Protein 8DQ6 (pdb70)

InterPro domains:
  IPR001398 Macrophage migration inhibitory factor [PF01187] (2-115)
  IPR001398 Macrophage migration inhibitory factor [PTHR11954] (1-115)
  IPR014347 Tautomerase/MIF superfamily [G3DSA:3.30.429.10] (2-115)
  IPR014347 Tautomerase/MIF superfamily [SSF55331] (1-115)

Structure (mmCIF, N/CA/C/O backbone):
data_8DQ6
#
_entry.id   8DQ6
#
_cell.length_a   66.737
_cell.length_b   66.737
_cell.length_c   132.320
_cell.angle_alpha   90.00
_cell.angle_beta   90.00
_cell.angle_gamma   120.00
#
_symmetry.space_group_name_H-M   'P 65'
#
loop_
_entity.id
_entity.type
_entity.pdbx_description
1 polymer 'MIF/D-DT-like protein-1'
2 non-polymer 'CALCIUM ION'
3 water water
#
loop_
_atom_site.group_PDB
_atom_site.id
_atom_site.type_symbol
_atom_site.label_atom_id
_atom_site.label_alt_id
_atom_site.label_comp_id
_atom_site.label_asym_id
_atom_site.label_entity_id
_atom_site.label_seq_id
_atom_site.pdbx_PDB_ins_code
_atom_site.Cartn_x
_atom_site.Cartn_y
_atom_site.Cartn_z
_atom_site.occupancy
_atom_site.B_iso_or_equiv
_atom_site.auth_seq_id
_atom_site.auth_comp_id
_atom_site.auth_asym_id
_atom_site.auth_atom_id
_atom_site.pdbx_PDB_model_num
ATOM 1 N N . PRO A 1 1 ? -15.451 11.927 12.655 1.00 26.03 1 PRO A N 1
ATOM 2 C CA . PRO A 1 1 ? -16.770 11.886 12.010 1.00 26.47 1 PRO A CA 1
ATOM 3 C C . PRO A 1 1 ? -17.816 12.619 12.819 1.00 25.89 1 PRO A C 1
ATOM 4 O O . PRO A 1 1 ? -17.673 12.780 14.036 1.00 24.32 1 PRO A O 1
ATOM 8 N N . THR A 1 2 ? -18.877 13.050 12.148 1.00 22.87 2 THR A N 1
ATOM 9 C CA . THR A 1 2 ? -19.995 13.709 12.809 1.00 20.92 2 THR A CA 1
ATOM 10 C C . THR A 1 2 ? -21.280 12.967 12.482 1.00 23.11 2 THR A C 1
ATOM 11 O O . THR A 1 2 ? -21.460 12.479 11.364 1.00 22.34 2 THR A O 1
ATOM 15 N N . LEU A 1 3 ? -22.170 12.876 13.459 1.00 19.48 3 LEU A N 1
ATOM 16 C CA . LEU A 1 3 ? -23.528 12.397 13.217 1.00 21.65 3 LEU A CA 1
ATOM 17 C C . LEU A 1 3 ? -24.474 13.465 13.742 1.00 22.15 3 LEU A C 1
ATOM 18 O O . LEU A 1 3 ? -24.513 13.729 14.945 1.00 21.99 3 LEU A O 1
ATOM 23 N N . ASN A 1 4 ? -25.224 14.081 12.840 1.00 19.68 4 ASN A N 1
ATOM 24 C CA . ASN A 1 4 ? -26.107 15.196 13.164 1.00 19.63 4 ASN A CA 1
ATOM 25 C C . ASN A 1 4 ? -27.535 14.679 13.035 1.00 20.63 4 ASN A C 1
ATOM 26 O O . ASN A 1 4 ? -28.015 14.440 11.922 1.00 21.27 4 ASN A O 1
ATOM 31 N N . LEU A 1 5 ? -28.190 14.450 14.175 1.00 17.60 5 LEU A N 1
ATOM 32 C CA . LEU A 1 5 ? -29.524 13.851 14.226 1.00 18.44 5 LEU A CA 1
ATOM 33 C C . LEU A 1 5 ? -30.583 14.913 14.477 1.00 19.55 5 LEU A C 1
ATOM 34 O O . LEU A 1 5 ? -30.350 15.866 15.226 1.00 20.43 5 LEU A O 1
ATOM 39 N N . PHE A 1 6 ? -31.754 14.721 13.872 1.00 19.22 6 PHE A N 1
ATOM 40 C CA . PHE A 1 6 ? -32.927 15.573 14.058 1.00 20.02 6 PHE A CA 1
ATOM 41 C C . PHE A 1 6 ? -34.120 14.666 14.307 1.00 22.62 6 PHE A C 1
ATOM 42 O O . PHE A 1 6 ? -34.293 13.678 13.590 1.00 21.47 6 PHE A O 1
ATOM 50 N N . THR A 1 7 ? -34.935 14.978 15.322 1.00 20.13 7 THR A N 1
ATOM 51 C CA . THR A 1 7 ? -36.152 14.212 15.570 1.00 21.40 7 THR A CA 1
ATOM 52 C C . THR A 1 7 ? -37.253 15.132 16.072 1.00 21.55 7 THR A C 1
ATOM 53 O O . THR A 1 7 ? -36.977 16.159 16.706 1.00 20.86 7 THR A O 1
ATOM 57 N N . ASN A 1 8 ? -38.512 14.760 15.768 1.00 21.02 8 ASN A N 1
ATOM 58 C CA . ASN A 1 8 ? -39.652 15.524 16.259 1.00 22.75 8 ASN A CA 1
ATOM 59 C C . ASN A 1 8 ? -40.065 15.120 17.661 1.00 24.40 8 ASN A C 1
ATOM 60 O O . ASN A 1 8 ? -40.923 15.782 18.248 1.00 29.47 8 ASN A O 1
ATOM 65 N N . ILE A 1 9 ? -39.465 14.076 18.211 1.00 23.62 9 ILE A N 1
ATOM 66 C CA . ILE A 1 9 ? -39.706 13.738 19.615 1.00 26.84 9 ILE A CA 1
ATOM 67 C C . ILE A 1 9 ? -38.991 14.758 20.492 1.00 26.12 9 ILE A C 1
ATOM 68 O O . ILE A 1 9 ? -37.795 15.025 20.269 1.00 29.01 9 ILE A O 1
ATOM 73 N N . PRO A 1 10 ? -39.645 15.329 21.509 1.00 27.89 10 PRO A N 1
ATOM 74 C CA . PRO A 1 10 ? -38.899 16.097 22.519 1.00 33.56 10 PRO A CA 1
ATOM 75 C C . PRO A 1 10 ? -38.221 15.143 23.489 1.00 36.67 10 PRO A C 1
ATOM 76 O O . PRO A 1 10 ? -38.878 14.471 24.288 1.00 39.11 10 PRO A O 1
ATOM 80 N N . VAL A 1 11 ? -36.901 15.061 23.406 1.00 28.20 11 VAL A N 1
ATOM 81 C CA . VAL A 1 11 ? -36.144 14.052 24.139 1.00 29.05 11 VAL A CA 1
ATOM 82 C C . VAL A 1 11 ? -35.700 14.626 25.481 1.00 31.12 11 VAL A C 1
ATOM 83 O O . VAL A 1 11 ? -35.157 15.735 25.544 1.00 31.20 11 VAL A O 1
ATOM 87 N N . ASP A 1 12 ? -35.939 13.878 26.559 1.00 33.41 12 ASP A N 1
ATOM 88 C CA . ASP A 1 12 ? -35.488 14.336 27.867 1.00 33.74 12 ASP A CA 1
ATOM 89 C C . ASP A 1 12 ? -33.976 14.169 27.995 1.00 37.59 12 ASP A C 1
ATOM 90 O O . ASP A 1 12 ? -33.336 13.426 27.244 1.00 32.16 12 ASP A O 1
ATOM 95 N N . ALA A 1 13 ? -33.405 14.868 28.982 1.00 40.20 13 ALA A N 1
ATOM 96 C CA . ALA A 1 13 ? -31.952 15.010 29.059 1.00 41.50 13 ALA A CA 1
ATOM 97 C C . ALA A 1 13 ? -31.251 13.671 29.252 1.00 26.86 13 ALA A C 1
ATOM 98 O O . ALA A 1 13 ? -30.172 13.442 28.687 1.00 32.10 13 ALA A O 1
ATOM 100 N N . VAL A 1 14 ? -31.834 12.780 30.056 1.00 36.74 14 VAL A N 1
ATOM 101 C CA . VAL A 1 14 ? -31.188 11.500 30.337 1.00 37.13 14 VAL A CA 1
ATOM 102 C C . VAL A 1 14 ? -31.164 10.633 29.086 1.00 29.99 14 VAL A C 1
ATOM 103 O O . VAL A 1 14 ? -30.129 10.052 28.730 1.00 31.95 14 VAL A O 1
ATOM 107 N N . THR A 1 15 ? -32.306 10.545 28.398 1.00 27.87 15 THR A N 1
ATOM 108 C CA . THR A 1 15 ? -32.379 9.798 27.145 1.00 30.30 15 THR A CA 1
ATOM 109 C C . THR A 1 15 ? -31.436 10.387 26.108 1.00 27.41 15 THR A C 1
ATOM 110 O O . THR A 1 15 ? -30.784 9.653 25.351 1.00 28.42 15 THR A O 1
ATOM 114 N N A CYS A 1 16 ? -31.322 11.716 26.105 0.47 24.85 16 CYS A N 1
ATOM 115 N N B CYS A 1 16 ? -31.338 11.720 26.086 0.53 24.79 16 CYS A N 1
ATOM 116 C CA A CYS A 1 16 ? -30.425 12.387 25.132 0.47 26.26 16 CYS A CA 1
ATOM 117 C CA B CYS A 1 16 ? -30.419 12.398 25.133 0.53 26.33 16 CYS A CA 1
ATOM 118 C C A CYS A 1 16 ? -28.980 11.947 25.381 0.47 27.01 16 CYS A C 1
ATOM 119 C C B CYS A 1 16 ? -28.990 11.921 25.386 0.53 27.00 16 CYS A C 1
ATOM 120 O O A CYS A 1 16 ? -28.403 11.318 24.475 0.47 26.13 16 CYS A O 1
ATOM 121 O O B CYS A 1 16 ? -28.412 11.290 24.481 0.53 26.20 16 CYS A O 1
ATOM 126 N N . SER A 1 17 ? -28.549 11.988 26.645 1.00 27.08 17 SER A N 1
ATOM 127 C CA . SER A 1 17 ? -27.165 11.574 26.992 1.00 27.80 17 SER A CA 1
ATOM 128 C C . SER A 1 17 ? -26.947 10.112 26.590 1.00 24.91 17 SER A C 1
ATOM 129 O O . SER A 1 17 ? -25.887 9.816 26.011 1.00 26.92 17 SER A O 1
ATOM 132 N N . ASP A 1 18 ? -27.919 9.242 26.877 1.00 26.85 18 ASP A N 1
ATOM 133 C CA . ASP A 1 18 ? -27.799 7.838 26.479 1.00 26.89 18 ASP A CA 1
ATOM 134 C C . ASP A 1 18 ? -27.581 7.697 24.976 1.00 26.73 18 ASP A C 1
ATOM 135 O O . ASP A 1 18 ? -26.719 6.934 24.525 1.00 26.17 18 ASP A O 1
ATOM 140 N N . ILE A 1 19 ? -28.389 8.396 24.179 1.00 24.17 19 ILE A N 1
ATOM 141 C CA . ILE A 1 19 ? -28.257 8.291 22.728 1.00 24.26 19 ILE A CA 1
ATOM 142 C C . ILE A 1 19 ? -26.898 8.803 22.276 1.00 23.56 19 ILE A C 1
ATOM 143 O O . ILE A 1 19 ? -26.229 8.188 21.435 1.00 24.03 19 ILE A O 1
ATOM 148 N N . LEU A 1 20 ? -26.464 9.940 22.828 1.00 23.13 20 LEU A N 1
ATOM 149 C CA . LEU A 1 20 ? -25.177 10.496 22.432 1.00 22.41 20 LEU A CA 1
ATOM 150 C C . LEU A 1 20 ? -24.042 9.531 22.750 1.00 22.67 20 LEU A C 1
ATOM 151 O O . LEU A 1 20 ? -23.114 9.367 21.949 1.00 24.66 20 LEU A O 1
ATOM 156 N N . LYS A 1 21 ? -24.111 8.879 23.916 1.00 24.99 21 LYS A N 1
ATOM 157 C CA . LYS A 1 21 ? -23.090 7.914 24.313 1.00 26.53 21 LYS A CA 1
ATOM 158 C C . LYS A 1 21 ? -23.114 6.676 23.426 1.00 23.74 21 LYS A C 1
ATOM 159 O O . LYS A 1 21 ? -22.069 6.236 22.935 1.00 24.08 21 LYS A O 1
ATOM 162 N N . ASP A 1 22 ? -24.306 6.108 23.209 1.00 25.16 22 ASP A N 1
ATOM 163 C CA . ASP A 1 22 ? -24.422 4.915 22.373 1.00 26.13 22 ASP A CA 1
ATOM 164 C C . ASP A 1 22 ? -23.968 5.189 20.945 1.00 24.21 22 ASP A C 1
ATOM 165 O O . ASP A 1 22 ? -23.273 4.366 20.334 1.00 25.68 22 ASP A O 1
ATOM 170 N N . ALA A 1 23 ? -24.352 6.343 20.395 1.00 23.96 23 ALA A N 1
ATOM 171 C CA . ALA A 1 23 ? -23.958 6.675 19.033 1.00 23.28 23 ALA A CA 1
ATOM 172 C C . ALA A 1 23 ? -22.454 6.917 18.924 1.00 22.92 23 ALA A C 1
ATOM 173 O O . ALA A 1 23 ? -21.821 6.538 17.931 1.00 24.13 23 ALA A O 1
ATOM 175 N N .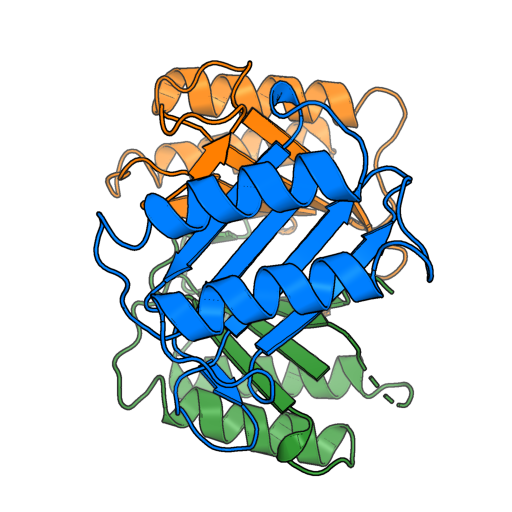 THR A 1 24 ? -21.869 7.565 19.931 1.00 22.98 24 THR A N 1
ATOM 176 C CA . THR A 1 24 ? -20.426 7.768 19.944 1.00 23.56 24 THR A CA 1
ATOM 177 C C . THR A 1 24 ? -19.690 6.442 19.826 1.00 24.04 24 THR A C 1
ATOM 178 O O . THR A 1 24 ? -18.765 6.295 19.017 1.00 26.53 24 THR A O 1
ATOM 182 N N . LYS A 1 25 ? -20.082 5.472 20.652 1.00 24.91 25 LYS A N 1
ATOM 183 C CA . LYS A 1 25 ? -19.441 4.165 20.638 1.00 27.23 25 LYS A CA 1
ATOM 184 C C . LYS A 1 25 ? -19.627 3.479 19.296 1.00 25.36 25 LYS A C 1
ATOM 185 O O . LYS A 1 25 ? -18.673 2.925 18.740 1.00 27.24 25 LYS A O 1
ATOM 188 N N . ALA A 1 26 ? -20.842 3.539 18.745 1.00 26.31 26 ALA A N 1
ATOM 189 C CA . ALA A 1 26 ? -21.136 2.832 17.501 1.00 29.55 26 ALA A CA 1
ATOM 190 C C . ALA A 1 26 ? -20.357 3.417 16.332 1.00 28.63 26 ALA A C 1
ATOM 191 O O . ALA A 1 26 ? -19.780 2.677 15.521 1.00 27.39 26 ALA A O 1
ATOM 193 N N . VAL A 1 27 ? -20.325 4.745 16.231 1.00 23.09 27 VAL A N 1
ATOM 194 C CA . VAL A 1 27 ? -19.606 5.393 15.142 1.00 24.08 27 VAL A CA 1
ATOM 195 C C . VAL A 1 27 ? -18.112 5.102 15.237 1.00 25.35 27 VAL A C 1
ATOM 196 O O . VAL A 1 27 ? -17.468 4.756 14.241 1.00 29.75 27 VAL A O 1
ATOM 200 N N . ALA A 1 28 ? -17.539 5.226 16.437 1.00 25.27 28 ALA A N 1
ATOM 201 C CA . ALA A 1 28 ? -16.107 4.993 16.586 1.00 29.25 28 ALA A CA 1
ATOM 202 C C . ALA A 1 28 ? -15.748 3.555 16.240 1.00 25.67 28 ALA A C 1
ATOM 203 O O . ALA A 1 28 ? -14.770 3.300 15.530 1.00 30.01 28 ALA A O 1
ATOM 205 N N . LYS A 1 29 ? -16.531 2.604 16.749 1.00 25.90 29 LYS A N 1
ATOM 206 C CA . LYS A 1 29 ? -16.234 1.185 16.561 1.00 29.91 29 LYS A CA 1
ATOM 207 C C . LYS A 1 29 ? -16.377 0.767 15.099 1.00 29.74 29 LYS A C 1
ATOM 208 O O . LYS A 1 29 ? -15.491 0.108 14.539 1.00 33.18 29 LYS A O 1
ATOM 212 N N . ILE A 1 30 ? -17.475 1.165 14.451 1.00 26.25 30 ILE A N 1
ATOM 213 C CA . ILE A 1 30 ? -17.789 0.630 13.127 1.00 25.57 30 ILE A CA 1
ATOM 214 C C . ILE A 1 30 ? -16.949 1.295 12.039 1.00 30.09 30 ILE A C 1
ATOM 215 O O . ILE A 1 30 ? -16.529 0.637 11.077 1.00 34.17 30 ILE A O 1
ATOM 220 N N . ILE A 1 31 ? -16.691 2.599 12.152 1.00 26.14 31 ILE A N 1
ATOM 221 C CA . ILE A 1 31 ? -15.832 3.237 11.161 1.00 26.70 31 ILE A CA 1
ATOM 222 C C . ILE A 1 31 ? -14.365 2.947 11.471 1.00 30.67 31 ILE A C 1
ATOM 223 O O . ILE A 1 31 ? -13.542 2.834 10.558 1.00 33.95 31 ILE A O 1
ATOM 228 N N . GLY A 1 32 ? -14.021 2.790 12.743 1.00 34.91 32 GLY A N 1
ATOM 229 C CA . GLY A 1 32 ? -12.651 2.506 13.121 1.00 32.22 32 GLY A CA 1
ATOM 230 C C . GLY A 1 32 ? -11.860 3.770 13.383 1.00 35.23 32 GLY A C 1
ATOM 231 O O . GLY A 1 32 ? -10.727 3.906 12.912 1.00 42.89 32 GLY A O 1
ATOM 232 N N . LYS A 1 33 ? -12.448 4.713 14.111 1.00 36.73 33 LYS A N 1
ATOM 233 C CA . LYS A 1 33 ? -11.766 5.947 14.474 1.00 35.82 33 LYS A CA 1
ATOM 234 C C . LYS A 1 33 ? -11.894 6.175 15.972 1.00 32.71 33 LYS A C 1
ATOM 235 O O . LYS A 1 33 ? -12.885 5.765 16.580 1.00 37.13 33 LYS A O 1
ATOM 241 N N . PRO A 1 34 ? -10.907 6.821 16.595 1.00 34.67 34 PRO A N 1
ATOM 242 C CA . PRO A 1 34 ? -10.985 7.052 18.041 1.00 37.95 34 PRO A CA 1
ATOM 243 C C . PRO A 1 34 ? -12.146 7.972 18.391 1.00 33.45 34 PRO A C 1
ATOM 244 O O . PRO A 1 34 ? -12.555 8.822 17.595 1.00 33.12 34 PRO A O 1
ATOM 248 N N . GLU A 1 35 ? -12.667 7.798 19.609 1.00 34.83 35 GLU A N 1
ATOM 249 C CA . GLU A 1 35 ? -13.785 8.619 20.060 1.00 34.22 35 GLU A CA 1
ATOM 250 C C . GLU A 1 35 ? -13.430 10.099 20.088 1.00 30.95 35 GLU A C 1
ATOM 251 O O . GLU A 1 35 ? -14.315 10.947 19.950 1.00 29.21 35 GLU A O 1
ATOM 257 N N . SER A 1 36 ? -12.147 10.436 20.246 1.00 33.61 36 SER A N 1
ATOM 258 C CA . SER A 1 36 ? -11.745 11.836 20.246 1.00 34.28 36 SER A CA 1
ATOM 259 C C . SER A 1 36 ? -12.036 12.537 18.928 1.00 28.60 36 SER A C 1
ATOM 260 O O . SER A 1 36 ? -11.971 13.770 18.874 1.00 34.70 36 SER A O 1
ATOM 263 N N . TYR A 1 37 ? -12.337 11.790 17.863 1.00 26.55 37 TYR A N 1
ATOM 264 C CA . TYR A 1 37 ? -12.656 12.368 16.573 1.00 27.11 37 TYR A CA 1
ATOM 265 C C . TYR A 1 37 ? -14.151 12.354 16.289 1.00 26.95 37 TYR A C 1
ATOM 266 O O . TYR A 1 37 ? -14.565 12.816 15.223 1.00 31.19 37 TYR A O 1
ATOM 275 N N . VAL A 1 38 ? -14.963 11.856 17.212 1.00 23.69 38 VAL A N 1
ATOM 276 C CA . VAL A 1 38 ? -16.377 11.576 16.946 1.00 22.42 38 VAL A CA 1
ATOM 277 C C . VAL A 1 38 ? -17.238 12.616 17.644 1.00 23.62 38 VAL A C 1
ATOM 278 O O . VAL A 1 38 ? -17.171 12.761 18.870 1.00 23.85 38 VAL A O 1
ATOM 282 N N . MET A 1 39 ? -18.089 13.300 16.875 1.00 20.93 39 MET A N 1
ATOM 283 C CA . MET A 1 39 ? -19.060 14.247 17.418 1.00 21.55 39 MET A CA 1
ATOM 284 C C . MET A 1 39 ? -20.475 13.800 17.062 1.00 21.53 39 MET A C 1
ATOM 285 O O . MET A 1 39 ? -20.751 13.495 15.896 1.00 23.60 39 MET A O 1
ATOM 290 N N . ILE A 1 40 ? -21.366 13.769 18.060 1.00 19.29 40 ILE A N 1
ATOM 291 C CA . ILE A 1 40 ? -22.778 13.442 17.863 1.00 20.62 40 ILE A CA 1
ATOM 292 C C . ILE A 1 40 ? -23.599 14.646 18.304 1.00 22.17 40 ILE A C 1
ATOM 293 O O . ILE A 1 40 ? -23.348 15.206 19.373 1.00 22.48 40 ILE A O 1
ATOM 298 N N . LEU A 1 41 ? -24.592 15.030 17.501 1.00 17.98 41 LEU A N 1
ATOM 299 C CA . LEU A 1 41 ? -25.539 16.085 17.849 1.00 19.49 41 LEU A CA 1
ATOM 300 C C . LEU A 1 41 ? -26.957 15.527 17.828 1.00 21.57 41 LEU A C 1
ATOM 301 O O . LEU A 1 41 ? -27.293 14.714 16.962 1.00 21.69 41 LEU A O 1
ATOM 306 N N . LEU A 1 42 ? -27.794 15.952 18.772 1.00 20.36 42 LEU A N 1
ATOM 307 C CA . LEU A 1 42 ? -29.198 15.519 18.808 1.00 19.65 42 LEU A CA 1
ATOM 308 C C . LEU A 1 42 ? -30.101 16.751 18.873 1.00 24.19 42 LEU A C 1
ATOM 309 O O . LEU A 1 42 ? -30.315 17.333 19.940 1.00 24.96 42 LEU A O 1
ATOM 314 N N . ASN A 1 43 ? -30.620 17.149 17.711 1.00 18.71 43 ASN A N 1
ATOM 315 C CA . ASN A 1 43 ? -31.605 18.220 17.574 1.00 20.18 43 ASN A CA 1
ATOM 316 C C . ASN A 1 43 ? -32.986 17.633 17.829 1.00 24.28 43 ASN A C 1
ATOM 317 O O . ASN A 1 43 ? -33.574 17.021 16.940 1.00 23.99 43 ASN A O 1
ATOM 322 N N . SER A 1 44 ? -33.535 17.791 19.029 1.00 23.73 44 SER A N 1
ATOM 323 C CA . SER A 1 44 ? -34.846 17.191 19.278 1.00 25.29 44 SER A CA 1
ATOM 324 C C . SER A 1 44 ? -35.936 18.255 19.341 1.00 21.90 44 SER A C 1
ATOM 325 O O . SER A 1 44 ? -35.678 19.468 19.332 1.00 25.29 44 SER A O 1
ATOM 328 N N . GLY A 1 45 ? -37.178 17.777 19.348 1.00 25.19 45 GLY A N 1
ATOM 329 C CA . GLY A 1 45 ? -38.318 18.670 19.285 1.00 23.47 45 GLY A CA 1
ATOM 330 C C . GLY A 1 45 ? -38.359 19.501 18.025 1.00 24.35 45 GLY A C 1
ATOM 331 O O . GLY A 1 45 ? -38.843 20.639 18.049 1.00 28.22 45 GLY A O 1
ATOM 332 N N . VAL A 1 46 ? -37.862 18.956 16.923 1.00 21.09 46 VAL A N 1
ATOM 333 C CA . VAL A 1 46 ? -37.897 19.610 15.617 1.00 22.68 46 VAL A CA 1
ATOM 334 C C . VAL A 1 46 ? -39.070 19.020 14.846 1.00 24.01 46 VAL A C 1
ATOM 335 O O . VAL A 1 46 ? -39.032 17.830 14.521 1.00 22.18 46 VAL A O 1
ATOM 339 N N . PRO A 1 47 ? -40.105 19.792 14.526 1.00 22.56 47 PRO A N 1
ATOM 340 C CA . PRO A 1 47 ? -41.224 19.213 13.777 1.00 21.38 47 PRO A CA 1
ATOM 341 C C . PRO A 1 47 ? -40.773 18.628 12.447 1.00 23.76 47 PRO A C 1
ATOM 342 O O . PRO A 1 47 ? -39.976 19.229 11.718 1.00 22.01 47 PRO A O 1
ATOM 346 N N . ILE A 1 48 ? -41.279 17.425 12.160 1.00 20.59 48 ILE A N 1
ATOM 347 C CA . ILE A 1 48 ? -40.964 16.676 10.951 1.00 21.02 48 ILE A CA 1
ATOM 348 C C . ILE A 1 48 ? -42.263 16.131 10.386 1.00 24.43 48 ILE A C 1
ATOM 349 O O . ILE A 1 48 ? -43.079 15.562 11.122 1.00 24.69 48 ILE A O 1
ATOM 354 N N . ALA A 1 49 ? -42.454 16.303 9.086 1.00 22.26 49 ALA A N 1
ATOM 355 C CA . ALA A 1 49 ? -43.447 15.552 8.341 1.00 21.95 49 ALA A CA 1
ATOM 356 C C . ALA A 1 49 ? -42.709 14.567 7.457 1.00 22.29 49 ALA A C 1
ATOM 357 O O . ALA A 1 49 ? -41.744 14.935 6.782 1.00 22.40 49 ALA A O 1
ATOM 359 N N . PHE A 1 50 ? -43.132 13.312 7.501 1.00 22.73 50 PHE A N 1
ATOM 360 C CA . PHE A 1 50 ? -42.590 12.293 6.619 1.00 22.37 50 PHE A CA 1
ATOM 361 C C . PHE A 1 50 ? -43.738 11.405 6.178 1.00 25.05 50 PHE A C 1
ATOM 362 O O . PHE A 1 50 ? -44.534 10.964 7.010 1.00 24.32 50 PHE A O 1
ATOM 370 N N . ALA A 1 51 ? -43.816 11.150 4.872 1.00 26.23 51 ALA A N 1
ATOM 371 C CA . ALA A 1 51 ? -44.902 10.354 4.304 1.00 29.87 51 ALA A CA 1
ATOM 372 C C . ALA A 1 51 ? -46.269 10.941 4.660 1.00 29.27 51 ALA A C 1
ATOM 373 O O . ALA A 1 51 ? -47.232 10.213 4.909 1.00 33.71 51 ALA A O 1
ATOM 375 N 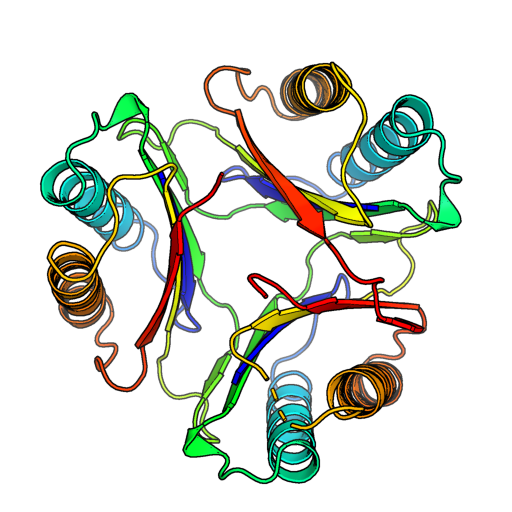N . GLY A 1 52 ? -46.348 12.271 4.717 1.00 29.65 52 GLY A N 1
ATOM 376 C CA . GLY A 1 52 ? -47.608 12.941 4.990 1.00 29.61 52 GLY A CA 1
ATOM 377 C C . GLY A 1 52 ? -48.092 12.909 6.424 1.00 32.27 52 GLY A C 1
ATOM 378 O O . GLY A 1 52 ? -49.232 13.322 6.684 1.00 34.42 52 GLY A O 1
ATOM 379 N N . THR A 1 53 ? -47.289 12.426 7.372 1.00 28.55 53 THR A N 1
ATOM 380 C CA . THR A 1 53 ? -47.702 12.425 8.766 1.00 26.89 53 THR A CA 1
ATOM 381 C C . THR A 1 53 ? -46.596 12.976 9.653 1.00 24.65 53 THR A C 1
ATOM 382 O O . THR A 1 53 ? -45.413 12.987 9.296 1.00 25.06 53 THR A O 1
ATOM 386 N N . GLU A 1 54 ? -47.000 13.408 10.841 1.00 26.05 54 GLU A N 1
ATOM 387 C CA . GLU A 1 54 ? -46.059 13.869 11.847 1.00 26.76 54 GLU A CA 1
ATOM 388 C C . GLU A 1 54 ? -45.852 12.837 12.954 1.00 23.40 54 GLU A C 1
ATOM 389 O O . GLU A 1 54 ? -45.518 13.203 14.084 1.00 26.26 54 GLU A O 1
ATOM 395 N N . GLU A 1 55 ? -46.028 11.543 1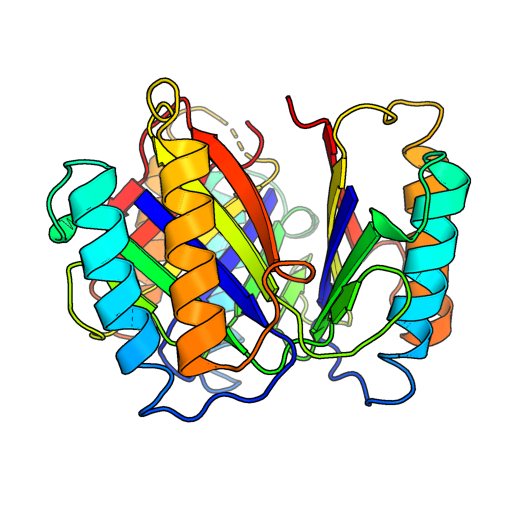2.638 1.00 26.06 55 GLU A N 1
ATOM 396 C CA . GLU A 1 55 ? -45.666 10.482 13.570 1.00 26.71 55 GLU A CA 1
ATOM 397 C C . GLU A 1 55 ? -44.168 10.557 13.867 1.00 24.67 55 GLU A C 1
ATOM 398 O O . GLU A 1 55 ? -43.419 11.188 13.115 1.00 24.00 55 GLU A O 1
ATOM 404 N N . PRO A 1 56 ? -43.705 9.944 14.959 1.00 25.00 56 PRO A N 1
ATOM 405 C CA . PRO A 1 56 ? -42.279 10.052 15.311 1.00 24.29 56 PRO A CA 1
ATOM 406 C C . PRO A 1 56 ? -41.387 9.671 14.136 1.00 26.79 56 PRO A C 1
ATOM 407 O O . PRO A 1 56 ? -41.629 8.679 13.445 1.00 24.70 56 PRO A O 1
ATOM 411 N N . ALA A 1 57 ? -40.365 10.492 13.896 1.00 22.09 57 ALA A N 1
ATOM 412 C CA . ALA A 1 57 ? -39.464 10.316 12.763 1.00 20.72 57 ALA A CA 1
ATOM 413 C C . ALA A 1 57 ? -38.111 10.907 13.134 1.00 22.18 57 ALA A C 1
ATOM 414 O O . ALA A 1 57 ? -37.995 11.699 14.077 1.00 21.72 57 ALA A O 1
ATOM 416 N N . ALA A 1 58 ? -37.086 10.537 12.367 1.00 22.11 58 ALA A N 1
ATOM 417 C CA . ALA A 1 58 ? -35.774 11.130 12.577 1.00 20.00 58 ALA A CA 1
ATOM 418 C C . ALA A 1 58 ? -35.019 11.183 11.255 1.00 21.95 58 ALA A C 1
ATOM 419 O O . ALA A 1 58 ? -35.297 10.427 10.317 1.00 21.64 58 ALA A O 1
ATOM 421 N N . TYR A 1 59 ? -34.071 12.112 11.196 1.00 20.54 59 TYR A N 1
ATOM 422 C CA . TYR A 1 59 ? -33.173 12.325 10.075 1.00 19.19 59 TYR A CA 1
ATOM 423 C C . TYR A 1 59 ? -31.766 12.464 10.626 1.00 21.82 59 TYR A C 1
ATOM 424 O O . TYR A 1 59 ? -31.564 13.133 11.647 1.00 22.41 59 TYR A O 1
ATOM 433 N N . GLY A 1 60 ? -30.802 11.837 9.965 1.00 19.91 60 GLY A N 1
ATOM 434 C CA . GLY A 1 60 ? -29.413 11.950 10.380 1.00 21.81 60 GLY A CA 1
ATOM 435 C C . GLY A 1 60 ? -28.505 12.162 9.189 1.00 21.47 60 GLY A C 1
ATOM 436 O O . GLY A 1 60 ? -28.732 11.620 8.102 1.00 22.59 60 GLY A O 1
ATOM 437 N N . GLU A 1 61 ? -27.454 12.952 9.413 1.00 19.22 61 GLU A N 1
ATOM 438 C CA . GLU A 1 61 ? -26.354 13.113 8.456 1.00 19.56 61 GLU A CA 1
ATOM 439 C C . GLU A 1 61 ? -25.086 12.577 9.105 1.00 19.95 61 GLU A C 1
ATOM 440 O O . GLU A 1 61 ? -24.676 13.064 10.161 1.00 22.63 61 GLU A O 1
ATOM 446 N N . LEU A 1 62 ? -24.506 11.539 8.513 1.00 21.59 62 LEU A N 1
ATOM 447 C CA . LEU A 1 62 ? -23.280 10.938 9.013 1.00 21.34 62 LEU A CA 1
ATOM 448 C C . LEU A 1 62 ? -22.180 11.280 8.023 1.00 21.83 62 LEU A C 1
ATOM 449 O O . LEU A 1 62 ? -22.222 10.843 6.863 1.00 23.61 62 LEU A O 1
ATOM 454 N N . ILE A 1 63 ? -21.196 12.054 8.476 1.00 21.22 63 ILE A N 1
ATOM 455 C CA . ILE A 1 63 ? -20.132 12.551 7.611 1.00 20.19 63 ILE A CA 1
ATOM 456 C C . ILE A 1 63 ? -18.807 12.048 8.148 1.00 21.96 63 ILE A C 1
ATOM 457 O O . ILE A 1 63 ? -18.543 12.146 9.353 1.00 25.73 63 ILE A O 1
ATOM 462 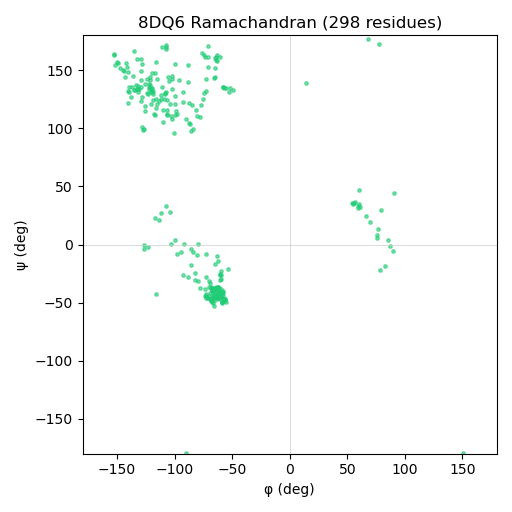N N . SER A 1 64 ? -17.983 11.494 7.259 1.00 22.93 64 SER A N 1
ATOM 463 C CA . SER A 1 64 ? -16.686 10.970 7.642 1.00 24.57 64 SER A CA 1
ATOM 464 C C . SER A 1 64 ? -15.698 11.258 6.529 1.00 26.66 64 SER A C 1
ATOM 465 O O . SER A 1 64 ? -16.062 11.253 5.352 1.00 29.09 64 SER A O 1
ATOM 468 N N . ILE A 1 65 ? -14.459 11.542 6.918 1.00 28.13 65 ILE A N 1
ATOM 469 C CA . ILE A 1 65 ? -13.356 11.672 5.980 1.00 29.67 65 ILE A CA 1
ATOM 470 C C . ILE A 1 65 ? -12.821 10.261 5.773 1.00 31.43 65 ILE A C 1
ATOM 471 O O . ILE A 1 65 ? -12.066 9.744 6.595 1.00 35.74 65 ILE A O 1
ATOM 476 N N . GLY A 1 66 ? -13.252 9.625 4.690 1.00 32.41 66 GLY A N 1
ATOM 477 C CA . GLY A 1 66 ? -12.940 8.228 4.451 1.00 35.39 66 GLY A CA 1
ATOM 478 C C . GLY A 1 66 ? -13.616 7.292 5.444 1.00 34.62 66 GLY A C 1
ATOM 479 O O . GLY A 1 66 ? -14.312 7.701 6.377 1.00 37.82 66 GLY A O 1
ATOM 480 N N . GLY A 1 67 ? -13.403 5.994 5.219 1.00 31.80 67 GLY A N 1
ATOM 481 C CA . GLY A 1 67 ? -13.864 4.964 6.126 1.00 30.22 67 GLY A CA 1
ATOM 482 C C . GLY A 1 67 ? -15.288 4.493 5.921 1.00 27.64 67 GLY A C 1
ATOM 483 O O . GLY A 1 67 ? -15.772 3.679 6.713 1.00 32.55 67 GLY A O 1
ATOM 484 N N . LEU A 1 68 ? -15.971 4.983 4.891 1.00 30.76 68 LEU A N 1
ATOM 485 C CA . LEU A 1 68 ? -17.338 4.599 4.578 1.00 25.21 68 LEU A CA 1
ATOM 486 C C . LEU A 1 68 ? -17.353 3.709 3.342 1.00 31.29 68 LEU A C 1
ATOM 487 O O . LEU A 1 68 ? -16.359 3.586 2.622 1.00 37.29 68 LEU A O 1
ATOM 492 N N . GLY A 1 69 ? -18.508 3.101 3.091 1.00 28.15 69 GLY A N 1
ATOM 493 C CA . GLY A 1 69 ? -18.642 2.192 1.976 1.00 30.25 69 GLY A CA 1
ATOM 494 C C . GLY A 1 69 ? -19.674 1.119 2.235 1.00 31.54 69 GLY A C 1
ATOM 495 O O . GLY A 1 69 ? -20.303 1.079 3.293 1.00 28.13 69 GLY A O 1
ATOM 496 N N . PRO A 1 70 ? -19.870 0.220 1.268 1.00 26.40 70 PRO A N 1
ATOM 497 C CA . PRO A 1 70 ? -20.904 -0.814 1.440 1.00 26.69 70 PRO A CA 1
ATOM 498 C C . PRO A 1 70 ? -20.680 -1.714 2.645 1.00 26.05 70 PRO A C 1
ATOM 499 O O . PRO A 1 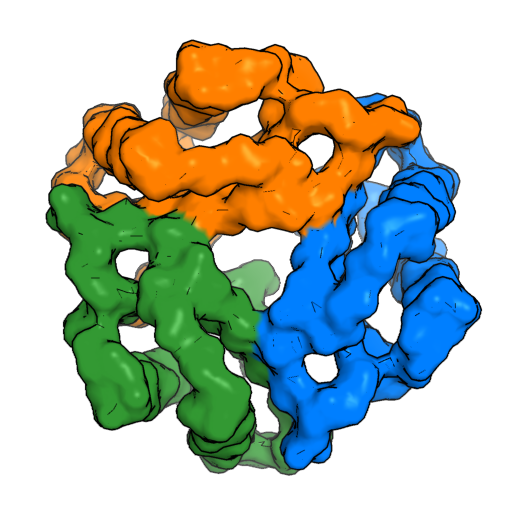70 ? -21.658 -2.196 3.226 1.00 29.68 70 PRO A O 1
ATOM 503 N N . GLY A 1 71 ? -19.431 -1.961 3.039 1.00 27.55 71 GLY A N 1
ATOM 504 C CA . GLY A 1 71 ? -19.177 -2.832 4.179 1.00 29.40 71 GLY A CA 1
ATOM 505 C C . GLY A 1 71 ? -19.340 -2.180 5.532 1.00 35.89 71 GLY A C 1
ATOM 506 O O . GLY A 1 71 ? -19.302 -2.878 6.550 1.00 39.87 71 GLY A O 1
ATOM 507 N N . VAL A 1 72 ? -19.513 -0.857 5.554 1.00 28.55 72 VAL A N 1
ATOM 508 C CA . VAL A 1 72 ? -19.625 -0.076 6.780 1.00 27.06 72 VAL A CA 1
ATOM 509 C C . VAL A 1 72 ? -20.996 0.582 6.909 1.00 28.07 72 VAL A C 1
ATOM 510 O O . VAL A 1 72 ? -21.597 0.566 7.990 1.00 26.49 72 VAL A O 1
ATOM 514 N N . ASN A 1 73 ? -21.522 1.152 5.815 1.00 28.76 73 ASN A N 1
ATOM 515 C CA . ASN A 1 73 ? -22.738 1.960 5.909 1.00 26.41 73 ASN A CA 1
ATOM 516 C C . ASN A 1 73 ? -23.937 1.134 6.349 1.00 24.58 73 ASN A C 1
ATOM 517 O O . ASN A 1 73 ? -24.802 1.630 7.072 1.00 25.31 73 ASN A O 1
ATOM 522 N N . GLY A 1 74 ? -24.031 -0.119 5.897 1.00 26.09 74 GLY A N 1
ATOM 523 C CA . GLY A 1 74 ? -25.156 -0.940 6.307 1.00 28.71 74 GLY A CA 1
ATOM 524 C C . GLY A 1 74 ? -25.149 -1.224 7.795 1.00 26.21 74 GLY A C 1
ATOM 525 O O . GLY A 1 74 ? -26.203 -1.270 8.434 1.00 26.28 74 GLY A O 1
ATOM 526 N N . LYS A 1 75 ? -23.958 -1.433 8.357 1.00 27.46 75 LYS A N 1
ATOM 527 C CA . LYS A 1 75 ? -23.838 -1.692 9.785 1.00 25.69 75 LYS A CA 1
ATOM 528 C C . LYS A 1 75 ? -24.141 -0.440 10.596 1.00 23.06 75 LYS A C 1
ATOM 529 O O . LYS A 1 75 ? -24.878 -0.503 11.589 1.00 25.15 75 LYS A O 1
ATOM 535 N N . LEU A 1 76 ? -23.596 0.708 10.175 1.00 25.28 76 LEU A N 1
ATOM 536 C CA . LEU A 1 76 ? -23.895 1.969 10.851 1.00 24.24 76 LEU A CA 1
ATOM 537 C C . LEU A 1 76 ? -25.388 2.252 10.844 1.00 23.03 76 LEU A C 1
ATOM 538 O O . LEU A 1 76 ? -25.973 2.622 11.871 1.00 24.05 76 LEU A O 1
ATOM 543 N N . SER A 1 77 ? -26.026 2.101 9.675 1.00 23.41 77 SER A N 1
ATOM 544 C CA . SER A 1 77 ? -27.455 2.356 9.569 1.00 24.38 77 SER A CA 1
ATOM 545 C C . SER A 1 77 ? -28.249 1.463 10.511 1.00 25.98 77 SER A C 1
ATOM 546 O O . SER A 1 77 ? -29.110 1.942 11.253 1.00 26.67 77 SER A O 1
ATOM 549 N N . GLU A 1 78 ? -27.976 0.155 10.490 1.00 26.14 78 GLU A N 1
ATOM 550 C CA . GLU A 1 78 ? -28.712 -0.761 11.356 1.00 29.42 78 GLU A CA 1
ATOM 551 C C . GLU A 1 78 ? -28.493 -0.427 12.823 1.00 23.71 78 GLU A C 1
ATOM 552 O O . GLU A 1 78 ? -29.439 -0.449 13.625 1.00 24.54 78 GLU A O 1
ATOM 558 N N . THR A 1 79 ? -27.252 -0.107 13.189 1.00 26.76 79 THR A N 1
ATOM 559 C CA . THR A 1 79 ? -26.931 0.109 14.593 1.00 23.56 79 THR A CA 1
ATOM 560 C C . THR A 1 79 ? -27.549 1.407 15.108 1.00 22.97 79 THR A C 1
ATOM 561 O O . THR A 1 79 ? -28.156 1.434 16.187 1.00 23.30 79 THR A O 1
ATOM 565 N N . ILE A 1 80 ? -27.420 2.493 14.342 1.00 24.32 80 ILE A N 1
ATOM 566 C CA . ILE A 1 80 ? -28.003 3.752 14.793 1.00 21.83 80 ILE A CA 1
ATOM 567 C C . ILE A 1 80 ? -29.523 3.661 14.797 1.00 22.03 80 ILE A C 1
ATOM 568 O O . ILE A 1 80 ? -30.188 4.162 15.711 1.00 22.90 80 ILE A O 1
ATOM 573 N N . SER A 1 81 ? -30.105 3.004 13.780 1.00 21.80 81 SER A N 1
ATOM 574 C CA . SER A 1 81 ? -31.547 2.833 13.767 1.00 21.09 81 SER A CA 1
ATOM 575 C C . SER A 1 81 ? -32.026 2.096 15.007 1.00 21.99 81 SER A C 1
ATOM 576 O O . SER A 1 81 ? -33.044 2.464 15.600 1.00 23.90 81 SER A O 1
ATOM 579 N N . GLU A 1 82 ? -31.289 1.071 15.431 1.00 24.96 82 GLU A N 1
ATOM 580 C CA . GLU A 1 82 ? -31.739 0.312 16.590 1.00 23.77 82 GLU A CA 1
ATOM 581 C C . GLU A 1 82 ? -31.657 1.148 17.858 1.00 22.08 82 GLU A C 1
ATOM 582 O O . GLU A 1 82 ? -32.526 1.038 18.726 1.00 25.60 82 GLU A O 1
ATOM 588 N N . ILE A 1 83 ? -30.631 2.003 17.978 1.00 22.57 83 ILE A N 1
ATOM 589 C CA . ILE A 1 83 ? -30.570 2.927 19.110 1.00 20.92 83 ILE A CA 1
ATOM 590 C C . ILE A 1 83 ? -31.832 3.779 19.171 1.00 22.46 83 ILE A C 1
ATOM 591 O O . ILE A 1 83 ? -32.431 3.954 20.238 1.00 25.47 83 ILE A O 1
ATOM 596 N N . LEU A 1 84 ? -32.256 4.341 18.030 1.00 23.53 84 LEU A N 1
ATOM 597 C CA . LEU A 1 84 ? -33.436 5.206 18.056 1.00 21.93 84 LEU A CA 1
ATOM 598 C C . LEU A 1 84 ? -34.720 4.410 18.247 1.00 21.65 84 LEU A C 1
ATOM 599 O O . LEU A 1 84 ? -35.694 4.931 18.797 1.00 24.56 84 LEU A O 1
ATOM 604 N N . GLN A 1 85 ? -34.741 3.153 17.809 1.00 24.47 85 GLN A N 1
ATOM 605 C CA . GLN A 1 85 ? -35.917 2.320 18.042 1.00 24.44 85 GLN A CA 1
ATOM 606 C C . GLN A 1 85 ? -36.073 2.029 19.531 1.00 25.39 85 GLN A C 1
ATOM 607 O O . GLN A 1 85 ? -37.155 2.188 20.104 1.00 26.94 85 GLN A O 1
ATOM 613 N N . ILE A 1 86 ? -34.980 1.659 20.186 1.00 25.08 86 ILE A N 1
ATOM 614 C CA . ILE A 1 86 ? -35.070 1.285 21.592 1.00 26.86 86 ILE A CA 1
ATOM 615 C C . ILE A 1 86 ? -35.273 2.515 22.466 1.00 27.73 86 ILE A C 1
ATOM 616 O O . ILE A 1 86 ? -36.125 2.521 23.361 1.00 30.93 86 ILE A O 1
ATOM 621 N N . LYS A 1 87 ? -34.516 3.589 22.206 1.00 24.76 87 LYS A N 1
ATOM 622 C CA . LYS A 1 87 ? -34.556 4.747 23.089 1.00 23.85 87 LYS A CA 1
ATOM 623 C C . LYS A 1 87 ? -35.732 5.675 22.807 1.00 23.89 87 LYS A C 1
ATOM 624 O O . LYS A 1 87 ? -36.221 6.325 23.736 1.00 27.75 87 LYS A O 1
ATOM 630 N N . LEU A 1 88 ? -36.198 5.774 21.552 1.00 27.64 88 LEU A N 1
ATOM 631 C CA . LEU A 1 88 ? -37.236 6.737 21.198 1.00 26.50 88 LEU A CA 1
ATOM 632 C C . LEU A 1 88 ? -38.475 6.116 20.562 1.00 26.34 88 LEU A C 1
ATOM 633 O O . LEU A 1 88 ? -39.418 6.852 20.255 1.00 29.84 88 LEU A O 1
ATOM 638 N N . SER A 1 89 ? -38.493 4.798 20.347 1.00 25.66 89 SER A N 1
ATOM 639 C CA . SER A 1 89 ? -39.621 4.110 19.715 1.00 26.57 89 SER A CA 1
ATOM 640 C C . SER A 1 89 ? -39.877 4.626 18.307 1.00 30.35 89 SER A C 1
ATOM 641 O O . SER A 1 89 ? -41.024 4.689 17.849 1.00 34.12 89 SER A O 1
ATOM 644 N N . ILE A 1 90 ? -38.819 4.996 17.593 1.00 26.43 90 ILE A N 1
ATOM 645 C CA . ILE A 1 90 ? -38.962 5.434 16.209 1.00 28.24 90 ILE A CA 1
ATOM 646 C C . ILE A 1 90 ? -38.764 4.224 15.307 1.00 29.06 90 ILE A C 1
ATOM 647 O O . ILE A 1 90 ? -37.728 3.547 15.366 1.00 33.41 90 ILE A O 1
ATOM 652 N N . ASP A 1 91 ? -39.767 3.937 14.488 1.00 30.54 91 ASP A N 1
ATOM 653 C CA . ASP A 1 91 ? -39.665 2.814 13.570 1.00 34.57 91 ASP A CA 1
ATOM 654 C C . ASP A 1 91 ? -38.584 3.076 12.533 1.00 34.90 91 ASP A C 1
ATOM 655 O O . ASP A 1 91 ? -38.413 4.202 12.064 1.00 28.46 91 ASP A O 1
ATOM 660 N N . SER A 1 92 ? -37.862 2.019 12.154 1.00 31.77 92 SER A N 1
ATOM 661 C CA . SER A 1 92 ? -36.787 2.175 11.182 1.00 27.84 92 SER A CA 1
ATOM 662 C C . SER A 1 92 ? -37.291 2.708 9.844 1.00 23.27 92 SER A C 1
ATOM 663 O O . SER A 1 92 ? -36.542 3.372 9.122 1.00 29.62 92 SER A O 1
ATOM 666 N N . SER A 1 93 ? -38.569 2.485 9.517 1.00 26.13 93 SER A N 1
ATOM 667 C CA . SER A 1 93 ? -39.122 3.036 8.283 1.00 25.09 93 SER A CA 1
ATOM 668 C C . SER A 1 93 ? -39.340 4.543 8.353 1.00 22.89 93 SER A C 1
ATOM 669 O O . SER A 1 93 ? -39.671 5.160 7.330 1.00 25.21 93 SER A O 1
ATOM 672 N N . ARG A 1 94 ? -39.173 5.154 9.528 1.00 24.18 94 ARG A N 1
ATOM 673 C CA . ARG A 1 94 ? -39.328 6.598 9.644 1.00 23.20 94 ARG A CA 1
ATOM 674 C C . ARG A 1 94 ? -38.030 7.270 10.074 1.00 24.26 94 ARG A C 1
ATOM 675 O O . ARG A 1 94 ? -38.052 8.398 10.584 1.00 23.59 94 ARG A O 1
ATOM 683 N N . PHE A 1 95 ? -36.900 6.611 9.828 1.00 22.83 95 PHE A N 1
ATOM 684 C CA . PHE A 1 95 ? -35.578 7.149 10.104 1.00 20.19 95 PHE A CA 1
ATOM 685 C C . PHE A 1 95 ? -34.777 7.070 8.819 1.00 20.02 95 PHE A C 1
ATOM 686 O O . PHE A 1 95 ? -34.583 5.978 8.276 1.00 23.29 95 PHE A O 1
ATOM 694 N N . TYR A 1 96 ? -34.344 8.219 8.317 1.00 22.79 96 TYR A N 1
ATOM 695 C CA . TYR A 1 96 ? -33.479 8.295 7.154 1.00 24.75 96 TYR A CA 1
ATOM 696 C C . TYR A 1 96 ? -32.112 8.801 7.587 1.00 22.86 96 TYR A C 1
ATOM 697 O O . TYR A 1 96 ? -32.005 9.874 8.196 1.00 21.02 96 TYR A O 1
ATOM 706 N N . ILE A 1 97 ? -31.069 8.044 7.263 1.00 23.04 97 ILE A N 1
ATOM 707 C CA . ILE A 1 97 ? -29.698 8.470 7.507 1.00 22.62 97 ILE A CA 1
ATOM 708 C C . ILE A 1 97 ? -28.973 8.617 6.175 1.00 25.42 97 ILE A C 1
ATOM 709 O O . ILE A 1 97 ? -28.954 7.688 5.352 1.00 26.60 97 ILE A O 1
ATOM 714 N N . LYS A 1 98 ? -28.409 9.797 5.959 1.00 23.65 98 LYS A N 1
ATOM 715 C CA . LYS A 1 98 ? -27.629 10.128 4.775 1.00 23.02 98 LYS A CA 1
ATOM 716 C C . LYS A 1 98 ? -26.147 10.009 5.116 1.00 25.01 98 LYS A C 1
ATOM 717 O O . LYS A 1 98 ? -25.659 10.691 6.028 1.00 25.32 98 LYS A O 1
ATOM 723 N N . PHE A 1 99 ? -25.425 9.151 4.396 1.00 23.26 99 PHE A N 1
ATOM 724 C CA . PHE A 1 99 ? -23.983 9.026 4.581 1.00 25.60 99 PHE A CA 1
ATOM 725 C C . PHE A 1 99 ? -23.261 9.875 3.553 1.00 24.47 99 PHE A C 1
ATOM 726 O O . PHE A 1 99 ? -23.661 9.929 2.385 1.00 28.55 99 PHE A O 1
ATOM 734 N N . TYR A 1 100 ? -22.175 10.514 3.977 1.00 24.07 100 TYR A N 1
ATOM 735 C CA . TYR A 1 100 ? -21.381 11.330 3.062 1.00 24.32 100 TYR A CA 1
ATOM 736 C C . TYR A 1 100 ? -19.914 11.124 3.384 1.00 27.02 100 TYR A C 1
ATOM 737 O O . TYR A 1 100 ? -19.492 11.348 4.520 1.00 24.46 100 TYR A O 1
ATOM 746 N N . ASP A 1 101 ? -19.151 10.668 2.388 1.00 26.88 101 ASP A N 1
ATOM 747 C CA . ASP A 1 101 ? -17.705 10.522 2.511 1.00 30.21 101 ASP A CA 1
ATOM 748 C C . ASP A 1 101 ? -17.075 11.829 2.059 1.00 36.06 101 ASP A C 1
ATOM 749 O O . ASP A 1 101 ? -17.072 12.144 0.865 1.00 44.27 101 ASP A O 1
ATOM 754 N N . SER A 1 102 ? -16.552 12.590 3.012 1.00 31.53 102 SER A N 1
ATOM 755 C CA . SER A 1 102 ? -16.088 13.948 2.760 1.00 39.31 102 SER A CA 1
ATOM 756 C C . SER A 1 102 ? -14.628 13.945 2.305 1.00 51.81 102 SER A C 1
ATOM 757 O O . SER A 1 102 ? -13.812 13.175 2.828 1.00 43.60 102 SER A O 1
ATOM 760 N N . PRO A 1 103 ? -14.280 14.801 1.328 1.00 51.77 103 PRO A N 1
ATOM 761 C CA . PRO A 1 103 ? -12.921 14.975 0.803 1.00 53.54 103 PRO A CA 1
ATOM 762 C C . PRO A 1 103 ? -11.917 15.346 1.888 1.00 49.46 103 PRO A C 1
ATOM 763 O O . PRO A 1 103 ? -12.314 16.002 2.854 1.00 58.69 103 PRO A O 1
ATOM 765 N N . PRO B 1 1 ? -21.797 33.214 1.432 1.00 30.73 1 PRO B N 1
ATOM 766 C CA . PRO B 1 1 ? -21.646 31.939 2.133 1.00 26.58 1 PRO B CA 1
ATOM 767 C C . PRO B 1 1 ? -22.594 31.812 3.317 1.00 23.63 1 PRO B C 1
ATOM 768 O O . PRO B 1 1 ? -23.157 32.800 3.783 1.00 24.78 1 PRO B O 1
ATOM 772 N N . THR B 1 2 ? -22.751 30.582 3.795 1.00 23.42 2 THR B N 1
ATOM 773 C CA . THR B 1 2 ? -23.582 30.288 4.954 1.00 22.34 2 THR B CA 1
ATOM 774 C C . THR B 1 2 ? -22.743 29.603 6.019 1.00 20.61 2 THR B C 1
ATOM 775 O O . THR B 1 2 ? -22.010 28.649 5.727 1.00 23.78 2 THR B O 1
ATOM 779 N N . LEU B 1 3 ? -22.884 30.060 7.258 1.00 21.79 3 LEU B N 1
ATOM 780 C CA . LEU B 1 3 ? -22.272 29.405 8.412 1.00 20.08 3 LEU B CA 1
ATOM 781 C C . LEU B 1 3 ? -23.397 28.947 9.324 1.00 21.33 3 LEU B C 1
ATOM 782 O O . LEU B 1 3 ? -24.090 29.774 9.929 1.00 21.95 3 LEU B O 1
ATOM 787 N N . ASN B 1 4 ? -23.571 27.633 9.441 1.00 19.73 4 ASN B N 1
ATOM 788 C CA . ASN B 1 4 ? -24.627 27.060 10.270 1.00 18.80 4 ASN B CA 1
ATOM 789 C C . ASN B 1 4 ? -23.960 26.482 11.509 1.00 19.20 4 ASN B C 1
ATOM 790 O O . ASN B 1 4 ? -23.181 25.527 11.415 1.00 20.64 4 ASN B O 1
ATOM 795 N N . LEU B 1 5 ? -24.220 27.102 12.661 1.00 18.49 5 LEU B N 1
ATOM 796 C CA . LEU B 1 5 ? -23.572 26.749 13.913 1.00 19.28 5 LEU B CA 1
ATOM 797 C C . LEU B 1 5 ? -24.538 25.994 14.809 1.00 18.69 5 LEU B C 1
ATOM 798 O O . LEU B 1 5 ? -25.731 26.313 14.866 1.00 19.73 5 LEU B O 1
ATOM 803 N N . PHE B 1 6 ? -23.995 25.025 15.547 1.00 19.95 6 PHE B N 1
ATOM 804 C CA . PHE B 1 6 ? -24.738 24.280 16.555 1.00 18.66 6 PHE B CA 1
ATOM 805 C C . PHE B 1 6 ? -23.921 24.270 17.834 1.00 20.19 6 PHE B C 1
ATOM 806 O O . PHE B 1 6 ? -22.728 23.961 17.794 1.00 21.78 6 PHE B O 1
ATOM 814 N N . THR B 1 7 ? -24.556 24.547 18.973 1.00 21.34 7 THR B N 1
ATOM 815 C CA . THR B 1 7 ? -23.833 24.455 20.237 1.00 20.92 7 THR B CA 1
ATOM 816 C C . THR B 1 7 ? -24.742 23.877 21.304 1.00 20.69 7 THR B C 1
ATOM 817 O O . THR B 1 7 ? -25.964 24.040 21.242 1.00 21.46 7 THR B O 1
ATOM 821 N N . ASN B 1 8 ? -24.126 23.218 22.298 1.00 22.24 8 ASN B N 1
ATOM 822 C CA . ASN B 1 8 ? -24.890 22.571 23.364 1.00 20.63 8 ASN B CA 1
ATOM 823 C C . ASN B 1 8 ? -25.121 23.464 24.568 1.00 26.66 8 ASN B C 1
ATOM 824 O O . ASN B 1 8 ? -25.784 23.039 25.516 1.00 31.18 8 ASN B O 1
ATOM 829 N N . ILE B 1 9 ? -24.651 24.697 24.550 1.00 23.45 9 ILE B N 1
ATOM 830 C CA . ILE B 1 9 ? -25.004 25.546 25.682 1.00 28.00 9 ILE B CA 1
ATOM 831 C C . ILE B 1 9 ? -26.163 26.467 25.315 1.00 31.01 9 ILE B C 1
ATOM 832 O O . ILE B 1 9 ? -26.411 26.746 24.125 1.00 25.45 9 ILE B O 1
ATOM 837 N N . PRO B 1 10 ? -26.928 26.927 26.301 1.00 28.58 10 PRO B N 1
ATOM 838 C CA . PRO B 1 10 ? -27.955 27.927 26.020 1.00 29.21 10 PRO B CA 1
ATOM 839 C C . PRO B 1 10 ? -27.289 29.262 25.760 1.00 32.78 10 PRO B C 1
ATOM 840 O O . PRO B 1 10 ? -26.260 29.584 26.360 1.00 33.43 10 PRO B O 1
ATOM 844 N N . VAL B 1 11 ? -27.843 30.012 24.813 1.00 32.06 11 VAL B N 1
ATOM 845 C CA . VAL B 1 11 ? -27.300 31.309 24.430 1.00 29.58 11 VAL B CA 1
ATOM 846 C C . VAL B 1 11 ? -28.428 32.332 24.454 1.00 27.18 11 VAL B C 1
ATOM 847 O O . VAL B 1 11 ? -29.451 32.152 23.781 1.00 29.63 11 VAL B O 1
ATOM 851 N N . ASP B 1 12 ? -28.245 33.391 25.237 1.00 36.36 12 ASP B N 1
ATOM 852 C CA . ASP B 1 12 ? -29.248 34.440 25.328 1.00 38.56 12 ASP B CA 1
ATOM 853 C C . ASP B 1 12 ? -29.247 35.288 24.058 1.00 39.83 12 ASP B C 1
ATOM 854 O O . ASP B 1 12 ? -28.285 35.291 23.282 1.00 33.93 12 ASP B O 1
ATOM 859 N N . ALA B 1 13 ? -30.349 36.017 23.856 1.00 34.99 13 ALA B N 1
ATOM 860 C CA . ALA B 1 13 ? -30.551 36.733 22.596 1.00 36.57 13 ALA B CA 1
ATOM 861 C C . ALA B 1 13 ? -29.481 37.796 22.361 1.00 42.16 13 ALA B C 1
ATOM 862 O O . ALA B 1 13 ? -29.054 38.012 21.219 1.00 35.07 13 ALA B O 1
ATOM 864 N N . VAL B 1 14 ? -29.036 38.478 23.419 1.00 36.48 14 VAL B N 1
ATOM 865 C CA . VAL B 1 14 ? -28.043 39.534 23.241 1.00 34.50 14 VAL B CA 1
ATOM 866 C C . VAL B 1 14 ? -26.705 38.941 22.807 1.00 38.82 14 VAL B C 1
ATOM 867 O O . VAL B 1 14 ? -26.089 39.399 21.837 1.00 32.28 14 VAL B O 1
ATOM 871 N N . THR B 1 15 ? -26.237 37.913 23.525 1.00 36.18 15 THR B N 1
ATOM 872 C CA . THR B 1 15 ? -25.021 37.205 23.137 1.00 36.60 15 THR B CA 1
ATOM 873 C C . THR B 1 15 ? -25.156 36.610 21.742 1.00 29.41 15 THR B C 1
ATOM 874 O O . THR B 1 15 ? -24.212 36.659 20.938 1.00 31.92 15 THR B O 1
ATOM 878 N N . CYS B 1 16 ? -26.321 36.035 21.449 1.00 28.77 16 CYS B N 1
ATOM 879 C CA A CYS B 1 16 ? -26.546 35.490 20.121 0.62 28.58 16 CYS B CA 1
ATOM 880 C CA B CYS B 1 16 ? -26.596 35.494 20.116 0.38 28.65 16 CYS B CA 1
ATOM 881 C C . CYS B 1 16 ? -26.386 36.563 19.048 1.00 29.44 16 CYS B C 1
ATOM 882 O O . CYS B 1 16 ? -25.650 36.365 18.072 1.00 28.24 16 CYS B O 1
ATOM 887 N N . SER B 1 17 ? -27.049 37.710 19.217 1.00 30.14 17 SER B N 1
ATOM 888 C CA . SER B 1 17 ? -26.917 38.792 18.245 1.00 28.09 17 SER B CA 1
ATOM 889 C C . SER B 1 17 ? -25.468 39.233 18.094 1.00 28.21 17 SER B C 1
ATOM 890 O O . SER B 1 17 ? -25.014 39.504 16.977 1.00 27.01 17 SER B O 1
ATOM 893 N N . ASP B 1 18 ? -24.716 39.300 19.199 1.00 28.08 18 ASP B N 1
ATOM 894 C CA . ASP B 1 18 ? -23.301 39.652 19.086 1.00 31.14 18 ASP B CA 1
ATOM 895 C C . ASP B 1 18 ? -22.557 38.643 18.222 1.00 27.53 18 ASP B C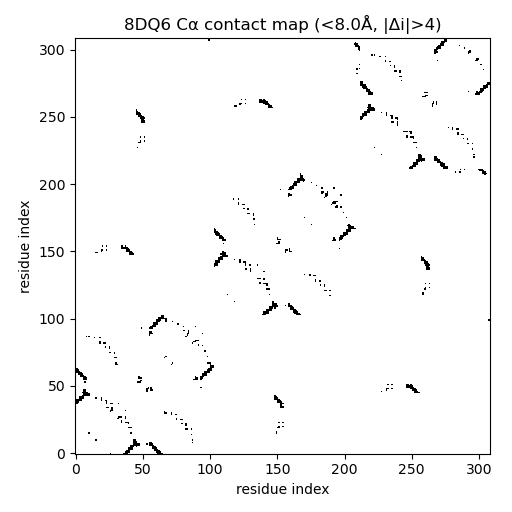 1
ATOM 896 O O . ASP B 1 18 ? -21.754 39.015 17.360 1.00 27.90 18 ASP B O 1
ATOM 901 N N . ILE B 1 19 ? -22.802 37.348 18.457 1.00 25.25 19 ILE B N 1
ATOM 902 C CA . ILE B 1 19 ? -22.109 36.307 17.702 1.00 25.56 19 ILE B CA 1
ATOM 903 C C . ILE B 1 19 ? -22.470 36.404 16.229 1.00 25.17 19 ILE B C 1
ATOM 904 O O . ILE B 1 19 ? -21.603 36.319 15.352 1.00 25.95 19 ILE B O 1
ATOM 909 N N . LEU B 1 20 ? -23.757 36.583 15.940 1.00 25.96 20 LEU B N 1
ATOM 910 C CA . LEU B 1 20 ? -24.197 36.682 14.552 1.00 24.16 20 LEU B CA 1
ATOM 911 C C . LEU B 1 20 ? -23.541 37.864 13.853 1.00 25.88 20 LEU B C 1
ATOM 912 O O . LEU B 1 20 ? -23.113 37.752 12.697 1.00 27.39 20 LEU B O 1
ATOM 917 N N . LYS B 1 21 ? -23.439 39.001 14.547 1.00 25.89 21 LYS B N 1
ATOM 918 C CA . LYS B 1 21 ? -22.872 40.199 13.935 1.00 28.92 21 LYS B CA 1
ATOM 919 C C . LYS B 1 21 ? -21.369 40.050 13.723 1.00 27.35 21 LYS B C 1
ATOM 920 O O . LYS B 1 21 ? -20.846 40.378 12.653 1.00 27.36 21 LYS B O 1
ATOM 924 N N . ASP B 1 22 ? -20.654 39.557 14.740 1.00 25.08 22 ASP B N 1
ATOM 925 C CA . ASP B 1 22 ? -19.212 39.401 14.615 1.00 27.64 22 ASP B CA 1
ATOM 926 C C . ASP B 1 22 ? -18.857 38.333 13.585 1.00 27.03 22 ASP B C 1
ATOM 927 O O . ASP B 1 22 ? -17.892 38.493 12.824 1.00 26.00 22 ASP B O 1
ATOM 932 N N . ALA B 1 23 ? -19.635 37.246 13.528 1.00 24.32 23 ALA B N 1
ATOM 933 C CA . ALA B 1 23 ? -19.396 36.213 12.525 1.00 27.76 23 ALA B CA 1
ATOM 934 C C . ALA B 1 23 ? -19.660 36.737 11.116 1.00 28.12 23 ALA B C 1
ATOM 935 O O . ALA B 1 23 ? -18.927 36.404 10.178 1.00 28.75 23 ALA B O 1
ATOM 937 N N . THR B 1 24 ? -20.694 37.567 10.954 1.00 25.04 24 THR B N 1
ATOM 938 C CA . THR B 1 24 ? -20.952 38.185 9.652 1.00 25.87 24 THR B CA 1
ATOM 939 C C . THR B 1 24 ? -19.759 39.017 9.194 1.00 26.85 24 THR B C 1
ATOM 940 O O . THR B 1 24 ? -19.294 38.877 8.058 1.00 29.36 24 THR B O 1
ATOM 944 N N . LYS B 1 25 ? -19.249 39.889 10.073 1.00 28.26 25 LYS B N 1
ATOM 945 C CA . LYS B 1 25 ? -18.108 40.728 9.708 1.00 27.82 25 LYS B CA 1
ATOM 946 C C . LYS B 1 25 ? -16.876 39.888 9.395 1.00 26.80 25 LYS B C 1
ATOM 947 O O . LYS B 1 25 ? -16.138 40.176 8.442 1.00 32.12 25 LYS B O 1
ATOM 953 N N . ALA B 1 26 ? -16.654 38.817 10.158 1.00 25.50 26 ALA B N 1
ATOM 954 C CA . ALA B 1 26 ? -15.437 38.033 9.987 1.00 29.75 26 ALA B CA 1
ATOM 955 C C . ALA B 1 26 ? -15.480 37.222 8.702 1.00 31.70 26 ALA B C 1
ATOM 956 O O . ALA B 1 26 ? -14.494 37.187 7.953 1.00 33.33 26 ALA B O 1
ATOM 958 N N . VAL B 1 27 ? -16.618 36.580 8.426 1.00 29.01 27 VAL B N 1
ATOM 959 C CA . VAL B 1 27 ? -16.768 35.796 7.205 1.00 26.09 27 VAL B CA 1
ATOM 960 C C . VAL B 1 27 ? -16.686 36.700 5.979 1.00 33.23 27 VAL B C 1
ATOM 961 O O . VAL B 1 27 ? -16.016 36.371 4.993 1.00 38.05 27 VAL B O 1
ATOM 965 N N . ALA B 1 28 ? -17.361 37.851 6.021 1.00 29.28 28 ALA B N 1
ATOM 966 C CA . ALA B 1 28 ? -17.316 38.782 4.895 1.00 29.77 28 ALA B CA 1
ATOM 967 C C . ALA B 1 28 ? -15.892 39.249 4.618 1.00 37.69 28 ALA B C 1
ATOM 968 O O . ALA B 1 28 ? -15.476 39.339 3.457 1.00 39.66 28 ALA B O 1
ATOM 970 N N . LYS B 1 29 ? -15.121 39.535 5.672 1.00 30.57 29 LYS B N 1
ATOM 971 C CA . LYS B 1 29 ? -13.773 40.058 5.456 1.00 35.12 29 LYS B CA 1
ATOM 972 C C . LYS B 1 29 ? -12.831 38.980 4.935 1.00 41.86 29 LYS B C 1
ATOM 973 O O . LYS B 1 29 ? -12.034 39.232 4.023 1.00 40.36 29 LYS B O 1
ATOM 975 N N . ILE B 1 30 ? -12.911 37.770 5.492 1.00 33.18 30 ILE B N 1
ATOM 976 C CA . ILE B 1 30 ? -11.958 36.723 5.137 1.00 33.47 30 ILE B CA 1
ATOM 977 C C . ILE B 1 30 ? -12.248 36.179 3.741 1.00 40.07 30 ILE B C 1
ATOM 978 O O . ILE B 1 30 ? -11.326 35.893 2.967 1.00 46.60 30 ILE B O 1
ATOM 983 N N . ILE B 1 31 ? -13.529 36.045 3.391 1.00 34.98 31 ILE B N 1
ATOM 984 C CA . ILE B 1 31 ? -13.899 35.512 2.085 1.00 49.15 31 ILE B CA 1
ATOM 985 C C . ILE B 1 31 ? -13.846 36.581 0.994 1.00 55.58 31 ILE B C 1
ATOM 986 O O . ILE B 1 31 ? -13.637 36.251 -0.181 1.00 61.52 31 ILE B O 1
ATOM 991 N N . GLY B 1 32 ? -13.982 37.857 1.350 1.00 46.88 32 GLY B N 1
ATOM 992 C CA . GLY B 1 32 ? -13.917 38.931 0.383 1.00 48.41 32 GLY B CA 1
ATOM 993 C C . GLY B 1 32 ? -15.237 39.312 -0.254 1.00 55.11 32 GLY B C 1
ATOM 994 O O . GLY B 1 32 ? -15.278 40.285 -1.019 1.00 58.69 32 GLY B O 1
ATOM 995 N N . LYS B 1 33 ? -16.327 38.576 0.034 1.00 52.74 33 LYS B N 1
ATOM 996 C CA . LYS B 1 33 ? -17.629 38.888 -0.534 1.00 40.66 33 LYS B CA 1
ATOM 997 C C . LYS B 1 33 ? -18.377 39.879 0.358 1.00 55.31 33 LYS B C 1
ATOM 998 O O . LYS B 1 33 ? -18.119 39.957 1.565 1.00 54.73 33 LYS B O 1
ATOM 1002 N N . PRO B 1 34 ? -19.296 40.657 -0.214 1.00 57.40 34 PRO B N 1
ATOM 1003 C CA . PRO B 1 34 ? -20.079 41.601 0.595 1.00 54.63 34 PRO B CA 1
ATOM 1004 C C . PRO B 1 34 ? -20.969 40.891 1.607 1.00 52.60 34 PRO B C 1
ATOM 1005 O O . PRO B 1 34 ? -21.320 39.719 1.458 1.00 40.95 34 PRO B O 1
ATOM 1009 N N . GLU B 1 35 ? -21.352 41.645 2.646 1.00 48.08 35 GLU B N 1
ATOM 1010 C CA . GLU B 1 35 ? -22.197 41.100 3.708 1.00 44.44 35 GLU B CA 1
ATOM 1011 C C . GLU B 1 35 ? -23.535 40.609 3.178 1.00 36.04 35 GLU B C 1
ATOM 1012 O O . GLU B 1 35 ? -24.126 39.686 3.747 1.00 37.98 35 GLU B O 1
ATOM 1018 N N . SER B 1 36 ? -24.036 41.217 2.101 1.00 39.77 36 SER B N 1
ATOM 1019 C CA . SER B 1 36 ? -25.283 40.771 1.488 1.00 39.82 36 SER B CA 1
ATOM 1020 C C . SER B 1 36 ? -25.269 39.290 1.141 1.00 38.37 36 SER B C 1
ATOM 1021 O O . SER B 1 36 ? -26.337 38.687 0.985 1.00 50.18 36 SER B O 1
ATOM 1024 N N . TYR B 1 37 ? -24.094 38.684 1.016 1.00 34.47 37 TYR B N 1
ATOM 1025 C CA . TYR B 1 37 ? -24.024 37.268 0.694 1.00 35.47 37 TYR B CA 1
ATOM 1026 C C . TYR B 1 37 ? -23.897 36.372 1.919 1.00 30.70 37 TYR B C 1
ATOM 1027 O O . TYR B 1 37 ? -23.933 35.149 1.762 1.00 31.33 37 TYR B O 1
ATOM 1036 N N . VAL B 1 38 ? -23.739 36.931 3.117 1.00 27.52 38 VAL B N 1
ATOM 1037 C CA . VAL B 1 38 ? -23.368 36.149 4.295 1.00 24.91 38 VAL B CA 1
ATOM 1038 C C . VAL B 1 38 ? -24.604 35.857 5.127 1.00 25.56 38 VAL B C 1
ATOM 10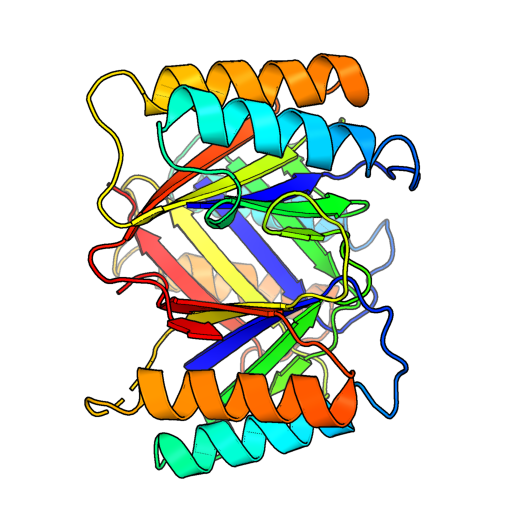39 O O . VAL B 1 38 ? -25.359 36.768 5.480 1.00 26.17 38 VAL B O 1
ATOM 1043 N N . MET B 1 39 ? -24.804 34.580 5.451 1.00 25.62 39 MET B N 1
ATOM 1044 C CA . MET B 1 39 ? -25.848 34.150 6.373 1.00 23.44 39 MET B CA 1
ATOM 1045 C C . MET B 1 39 ? -25.188 33.365 7.493 1.00 22.13 39 MET B C 1
ATOM 1046 O O . MET B 1 39 ? -24.344 32.507 7.226 1.00 23.34 39 MET B O 1
ATOM 1051 N N . ILE B 1 40 ? -25.524 33.713 8.740 1.00 21.95 40 ILE B N 1
ATOM 1052 C CA . ILE B 1 40 ? -25.085 32.989 9.930 1.00 20.56 40 ILE B CA 1
ATOM 1053 C C . ILE B 1 40 ? -26.324 32.505 10.676 1.00 21.05 40 ILE B C 1
ATOM 1054 O O . ILE B 1 40 ? -27.270 33.276 10.878 1.00 24.56 40 ILE B O 1
ATOM 1059 N N . LEU B 1 41 ? -26.302 31.244 11.112 1.00 21.28 41 LEU B N 1
ATOM 1060 C CA . LEU B 1 41 ? -27.344 30.680 11.965 1.00 20.41 41 LEU B CA 1
ATOM 1061 C C . LEU B 1 41 ? -26.705 30.185 13.245 1.00 19.92 41 LEU B C 1
ATOM 1062 O O . LEU B 1 41 ? -25.598 29.643 13.224 1.00 21.57 41 LEU B O 1
ATOM 1067 N N . LEU B 1 42 ? -27.419 30.324 14.362 1.00 21.30 42 LEU B N 1
ATOM 1068 C CA . LEU B 1 42 ? -26.926 29.783 15.628 1.00 20.37 42 LEU B CA 1
ATOM 1069 C C . LEU B 1 42 ? -28.015 28.918 16.253 1.00 24.38 42 LEU B C 1
ATOM 1070 O O . LEU B 1 42 ? -28.967 29.435 16.850 1.00 24.31 42 LEU B O 1
ATOM 1075 N N . ASN B 1 43 ? -27.872 27.599 16.115 1.00 22.71 43 ASN B N 1
ATOM 1076 C CA . ASN B 1 43 ? -28.727 26.617 16.793 1.00 19.60 43 ASN B CA 1
ATOM 1077 C C . ASN B 1 43 ? -28.131 26.330 18.166 1.00 21.69 43 ASN B C 1
ATOM 1078 O O . ASN B 1 43 ? -27.118 25.635 18.279 1.00 26.38 43 ASN B O 1
ATOM 1083 N N . SER B 1 44 ? -28.729 26.869 19.223 1.00 23.70 44 SER B N 1
ATOM 1084 C CA . SER B 1 44 ? -28.172 26.647 20.554 1.00 23.82 44 SER B CA 1
ATOM 1085 C C . SER B 1 44 ? -29.048 25.679 21.336 1.00 21.36 44 SER B C 1
ATOM 1086 O O . SER B 1 44 ? -30.155 25.326 20.920 1.00 26.27 44 SER B O 1
ATOM 1089 N N . GLY B 1 45 ? -28.546 25.265 22.498 1.00 22.82 45 GLY B N 1
ATOM 1090 C CA . GLY B 1 45 ? -29.309 24.313 23.283 1.00 23.28 45 GLY B CA 1
ATOM 1091 C C . GLY B 1 45 ? -29.447 22.960 22.624 1.00 26.00 45 GLY B C 1
ATOM 1092 O O . GLY B 1 45 ? -30.395 22.228 22.924 1.00 27.49 45 GLY B O 1
ATOM 1093 N N . VAL B 1 46 ? -28.515 22.612 21.740 1.00 22.20 46 VAL B N 1
ATOM 1094 C CA . VAL B 1 46 ? -28.509 21.344 21.014 1.00 21.58 46 VAL B CA 1
ATOM 1095 C C . VAL B 1 46 ? -27.531 20.408 21.715 1.00 23.30 46 VAL B C 1
ATOM 1096 O O . VAL B 1 46 ? -26.313 20.647 21.657 1.00 24.53 46 VAL B O 1
ATOM 1100 N N . PRO B 1 47 ? -27.992 19.334 22.357 1.00 22.47 47 PRO B N 1
ATOM 1101 C CA . PRO B 1 47 ? -27.052 18.405 22.990 1.00 23.68 47 PRO B CA 1
ATOM 1102 C C . PRO B 1 47 ? -26.007 17.883 22.017 1.00 23.28 47 PRO B C 1
ATOM 1103 O O . PRO B 1 47 ? -26.319 17.504 20.883 1.00 22.31 47 PRO B O 1
ATOM 1107 N N . ILE B 1 48 ? -24.754 17.880 22.478 1.00 22.11 48 ILE B N 1
ATOM 1108 C CA . ILE B 1 48 ? -23.604 17.433 21.696 1.00 21.19 48 ILE B CA 1
ATOM 1109 C C . ILE B 1 48 ? -22.716 16.582 22.587 1.00 26.65 48 ILE B C 1
ATOM 1110 O O . ILE B 1 48 ? -22.440 16.956 23.734 1.00 25.61 48 ILE B O 1
ATOM 1115 N N . ALA B 1 49 ? -22.253 15.451 22.062 1.00 22.87 49 ALA B N 1
ATOM 1116 C CA . ALA B 1 49 ? -21.112 14.749 22.628 1.00 21.34 49 ALA B CA 1
ATOM 1117 C C . ALA B 1 49 ? -19.943 14.870 21.661 1.00 24.70 49 ALA B C 1
ATOM 1118 O O . ALA B 1 49 ? -20.110 14.723 20.444 1.00 24.21 49 ALA B O 1
ATOM 1120 N N . PHE B 1 50 ? -18.763 15.171 22.200 1.00 23.02 50 PHE B N 1
ATOM 1121 C CA . PHE B 1 50 ? -17.542 15.212 21.409 1.00 23.85 50 PHE B CA 1
ATOM 1122 C C . PHE B 1 50 ? -16.448 14.598 22.263 1.00 29.17 50 PHE B C 1
ATOM 1123 O O . PHE B 1 50 ? -16.315 14.946 23.441 1.00 25.39 50 PHE B O 1
ATOM 1131 N N . ALA B 1 51 ? -15.699 13.669 21.677 1.00 25.41 51 ALA B N 1
ATOM 1132 C CA . ALA B 1 51 ? -14.696 12.900 22.411 1.00 27.02 51 ALA B CA 1
ATOM 1133 C C . ALA B 1 51 ? -15.308 12.215 23.632 1.00 30.04 51 ALA B C 1
ATOM 1134 O O . ALA B 1 51 ? -14.679 12.095 24.686 1.00 34.04 51 ALA B O 1
ATOM 1136 N N . GLY B 1 52 ? -16.559 11.777 23.496 1.00 28.71 52 GLY B N 1
ATOM 1137 C CA . GLY B 1 52 ? -17.248 11.077 24.562 1.00 31.60 52 GLY B CA 1
ATOM 1138 C C . GLY B 1 52 ? -17.759 11.918 25.712 1.00 33.76 52 GLY B C 1
ATOM 1139 O O . GLY B 1 52 ? -18.259 11.350 26.694 1.00 36.50 52 GLY B O 1
ATOM 1140 N N . THR B 1 53 ? -17.661 13.246 25.643 1.00 27.04 53 THR B N 1
ATOM 1141 C CA . THR B 1 53 ? -18.096 14.094 26.746 1.00 23.40 53 THR B CA 1
ATOM 1142 C C . THR B 1 53 ? -19.026 15.195 26.252 1.00 27.26 53 THR B C 1
ATOM 1143 O O . THR B 1 53 ? -19.043 15.547 25.069 1.00 25.93 53 THR B O 1
ATOM 1147 N N . GLU B 1 54 ? -19.804 15.745 27.189 1.00 25.36 54 GLU B N 1
ATOM 1148 C CA . GLU B 1 54 ? -20.791 16.775 26.885 1.00 24.55 54 GLU B CA 1
ATOM 1149 C C . GLU B 1 54 ? -20.425 18.145 27.464 1.00 22.88 54 GLU B C 1
ATOM 1150 O O . GLU B 1 54 ? -21.299 18.989 27.678 1.00 24.59 54 GLU B O 1
ATOM 1156 N N . GLU B 1 55 ? -19.129 18.412 27.660 1.00 24.70 55 GLU B N 1
ATOM 1157 C CA . GLU B 1 55 ? -18.715 19.770 27.985 1.00 24.68 55 GLU B CA 1
ATOM 1158 C C . GLU B 1 55 ? -19.044 20.694 26.814 1.00 25.74 55 GLU B C 1
ATOM 1159 O O . GLU B 1 55 ? -19.305 20.226 25.702 1.00 23.96 55 GLU B O 1
ATOM 1165 N N . PRO B 1 56 ? -19.066 22.007 27.037 1.00 23.30 56 PRO B N 1
ATOM 1166 C CA . PRO B 1 56 ? -19.407 22.933 25.949 1.00 22.72 56 PRO B CA 1
ATOM 1167 C C . PRO B 1 56 ? -18.623 22.650 24.676 1.00 21.75 56 PRO B C 1
ATOM 1168 O O . PRO B 1 56 ? -17.405 22.426 24.694 1.00 23.14 56 PRO B O 1
ATOM 1172 N N . ALA B 1 57 ? -19.358 22.624 23.565 1.00 21.75 57 ALA B N 1
ATOM 1173 C CA . ALA B 1 57 ? -18.819 22.249 22.269 1.00 22.44 57 ALA B CA 1
ATOM 1174 C C . ALA B 1 57 ? -19.624 22.947 21.190 1.00 20.66 57 ALA B C 1
ATOM 1175 O O . ALA B 1 57 ? -20.729 23.433 21.430 1.00 20.48 57 ALA B O 1
ATOM 1177 N N . ALA B 1 58 ? -19.062 22.984 19.986 1.00 18.93 58 ALA B N 1
ATOM 1178 C CA . ALA B 1 58 ? -19.819 23.529 18.869 1.00 20.14 58 ALA B CA 1
ATOM 1179 C C . ALA B 1 58 ? -19.440 22.820 17.582 1.00 21.85 58 ALA B C 1
ATOM 1180 O O . ALA B 1 58 ? -18.309 22.356 17.410 1.00 20.98 58 ALA B O 1
ATOM 1182 N N . TYR B 1 59 ? -20.403 22.780 16.665 1.00 21.27 59 TYR B N 1
ATOM 1183 C CA . TYR B 1 59 ? -20.227 22.273 15.308 1.00 21.21 59 TYR B CA 1
ATOM 1184 C C . TYR B 1 59 ? -20.599 23.387 14.344 1.00 19.14 59 TYR B C 1
ATOM 1185 O O . TYR B 1 59 ? -21.621 24.051 14.519 1.00 21.41 59 TYR B O 1
ATOM 1194 N N . GLY B 1 60 ? -19.792 23.590 13.321 1.00 19.87 60 GLY B N 1
ATOM 1195 C CA . GLY B 1 60 ? -20.122 24.553 12.280 1.00 20.45 60 GLY B CA 1
ATOM 1196 C C . GLY B 1 60 ? -19.991 23.940 10.906 1.00 19.95 60 GLY B C 1
ATOM 1197 O O . GLY B 1 60 ? -19.086 23.159 10.652 1.00 22.98 60 GLY B O 1
ATOM 1198 N N . GLU B 1 61 ? -20.917 24.302 10.022 1.00 20.96 61 GLU B N 1
ATOM 1199 C CA . GLU B 1 61 ? -20.803 23.993 8.596 1.00 19.60 61 GLU B CA 1
ATOM 1200 C C . GLU B 1 61 ? -20.678 25.305 7.843 1.00 20.65 61 GLU B C 1
ATOM 1201 O O . GLU B 1 61 ? -21.546 26.173 7.958 1.00 21.54 61 GLU B O 1
ATOM 1207 N N . LEU B 1 62 ? -19.580 25.462 7.110 1.00 21.25 62 LEU B N 1
ATOM 1208 C CA . LEU B 1 62 ? -19.334 26.660 6.316 1.00 24.07 62 LEU B CA 1
ATOM 1209 C C . LEU B 1 62 ? -19.539 26.246 4.873 1.00 24.22 62 LEU B C 1
ATOM 1210 O O . LEU B 1 62 ? -18.757 25.452 4.337 1.00 26.18 62 LEU B O 1
ATOM 1215 N N . ILE B 1 63 ? -20.587 26.771 4.258 1.00 22.88 63 ILE B N 1
ATOM 1216 C CA . ILE B 1 63 ? -20.942 26.439 2.887 1.00 23.69 63 ILE B CA 1
ATOM 1217 C C . ILE B 1 63 ? -20.584 27.634 2.014 1.00 24.90 63 ILE B C 1
ATOM 1218 O O . ILE B 1 63 ? -21.141 28.727 2.182 1.00 25.42 63 ILE B O 1
ATOM 1223 N N . SER B 1 64 ? -19.636 27.436 1.100 1.00 26.66 64 SER B N 1
ATOM 1224 C CA . SER B 1 64 ? -19.267 28.458 0.135 1.00 32.29 64 SER B CA 1
ATOM 1225 C C . SER B 1 64 ? -19.523 27.918 -1.259 1.00 33.36 64 SER B C 1
ATOM 1226 O O . SER B 1 64 ? -19.409 26.713 -1.511 1.00 41.25 64 SER B O 1
ATOM 1229 N N . ILE B 1 65 ? -19.886 28.816 -2.162 1.00 27.02 65 ILE B N 1
ATOM 1230 C CA . ILE B 1 65 ? -20.074 28.446 -3.559 1.00 32.62 65 ILE B CA 1
ATOM 1231 C C . ILE B 1 65 ? -18.690 28.392 -4.198 1.00 31.92 65 ILE B C 1
ATOM 1232 O O . ILE B 1 65 ? -18.023 29.416 -4.331 1.00 37.02 65 ILE B O 1
ATOM 1237 N N . GLY B 1 66 ? -18.233 27.189 -4.541 1.00 32.21 66 GLY B N 1
ATOM 1238 C CA . GLY B 1 66 ? -16.958 27.015 -5.215 1.00 29.34 66 GLY B CA 1
ATOM 1239 C C . GLY B 1 66 ? -15.734 26.890 -4.325 1.00 37.95 66 GLY B C 1
ATOM 1240 O O . GLY B 1 66 ? -14.622 26.725 -4.846 1.00 34.13 66 GLY B O 1
ATOM 1241 N N . GLY B 1 67 ? -15.884 26.976 -3.012 1.00 32.01 67 GLY B N 1
ATOM 1242 C CA . GLY B 1 67 ? -14.764 26.778 -2.120 1.00 34.21 67 GLY B CA 1
ATOM 1243 C C . GLY B 1 67 ? -13.843 27.980 -2.038 1.00 39.97 67 GLY B C 1
ATOM 1244 O O . GLY B 1 67 ? -13.956 28.964 -2.777 1.00 40.06 67 GLY B O 1
ATOM 1245 N N . LEU B 1 68 ? -12.893 27.881 -1.116 1.00 36.42 68 LEU B N 1
ATOM 1246 C CA . LEU B 1 68 ? -12.024 28.989 -0.767 1.00 37.60 68 LEU B CA 1
ATOM 1247 C C . LEU B 1 68 ? -10.584 28.645 -1.122 1.00 43.07 68 LEU B C 1
ATOM 1248 O O . LEU B 1 68 ? -10.211 27.472 -1.233 1.00 44.59 68 LEU B O 1
ATOM 1253 N N . GLY B 1 69 ? -9.782 29.692 -1.309 1.00 43.68 69 GLY B N 1
ATOM 1254 C CA . GLY B 1 69 ? -8.410 29.544 -1.735 1.00 43.23 69 GLY B CA 1
ATOM 1255 C C . GLY B 1 69 ? -7.529 28.969 -0.645 1.00 44.40 69 GLY B C 1
ATOM 1256 O O . GLY B 1 69 ? -7.942 28.836 0.510 1.00 36.89 69 GLY B O 1
ATOM 1257 N N . PRO B 1 70 ? -6.291 28.625 -0.996 1.00 34.60 70 PRO B N 1
ATOM 1258 C CA . PRO B 1 70 ? -5.406 27.958 -0.033 1.00 31.94 70 PRO B CA 1
ATOM 1259 C C . PRO B 1 70 ? -5.220 28.788 1.229 1.00 37.50 70 PRO B C 1
ATOM 1260 O O . PRO B 1 70 ? -5.019 30.004 1.173 1.00 41.04 70 PRO B O 1
ATOM 1264 N N . GLY B 1 71 ? -5.318 28.114 2.378 1.00 39.62 71 GLY B N 1
ATOM 1265 C CA . GLY B 1 71 ? -5.178 28.751 3.669 1.00 39.91 71 GLY B CA 1
ATOM 1266 C C . GLY B 1 71 ? -6.421 29.430 4.203 1.00 40.63 71 GLY B C 1
ATOM 1267 O O . GLY B 1 71 ? -6.498 29.677 5.413 1.00 34.64 71 GLY B O 1
ATOM 1268 N N . VAL B 1 72 ? -7.401 29.734 3.349 1.00 32.18 72 VAL B N 1
ATOM 1269 C CA . VAL B 1 72 ? -8.547 30.532 3.779 1.00 28.52 72 VAL B CA 1
ATOM 1270 C C . VAL B 1 72 ? -9.441 29.735 4.724 1.00 32.56 72 VAL B C 1
ATOM 1271 O O . VAL B 1 72 ? -9.989 30.291 5.685 1.00 31.20 72 VAL B O 1
ATOM 1275 N N . ASN B 1 73 ? -9.595 28.428 4.483 1.00 29.38 73 ASN B N 1
ATOM 1276 C CA . ASN B 1 73 ? -10.372 27.595 5.404 1.00 31.44 73 ASN B CA 1
ATOM 1277 C C . ASN B 1 73 ? -9.800 27.660 6.817 1.00 31.47 73 ASN B C 1
ATOM 1278 O O . ASN B 1 73 ? -10.538 27.861 7.788 1.00 31.12 73 ASN B O 1
ATOM 1283 N N . GLY B 1 74 ? -8.481 27.503 6.949 1.00 30.79 74 GLY B N 1
ATOM 1284 C CA . GLY B 1 74 ? -7.873 27.549 8.269 1.00 28.91 74 GLY B CA 1
ATOM 1285 C C . GLY B 1 74 ? -8.031 28.900 8.939 1.00 30.16 74 GLY B C 1
ATOM 1286 O O . GLY B 1 74 ? -8.250 28.981 10.152 1.00 30.91 74 GLY B O 1
ATOM 1287 N N . LYS B 1 75 ? -7.905 29.982 8.163 1.00 29.18 75 LYS B N 1
ATOM 1288 C CA . LYS B 1 75 ? -8.130 31.312 8.717 1.00 29.18 75 LYS B CA 1
ATOM 1289 C C . LYS B 1 75 ? -9.566 31.471 9.200 1.00 29.57 75 LYS B C 1
ATOM 1290 O O . LYS B 1 75 ? -9.807 32.022 10.282 1.00 29.61 75 LYS B O 1
ATOM 1293 N N . LEU B 1 76 ? -10.535 30.989 8.412 1.00 29.01 76 LEU B N 1
ATOM 1294 C CA . LEU B 1 76 ? -11.933 31.039 8.838 1.00 26.03 76 LEU B CA 1
ATOM 1295 C C . LEU B 1 76 ? -12.145 30.238 10.111 1.00 25.02 76 LEU B C 1
ATOM 1296 O O . LEU B 1 76 ? -12.814 30.700 11.047 1.00 26.89 76 LEU B O 1
ATOM 1301 N N . SER B 1 77 ? -11.609 29.016 10.146 1.00 27.04 77 SER B N 1
ATOM 1302 C CA . SER B 1 77 ? -11.758 28.155 11.318 1.00 24.38 77 SER B CA 1
ATOM 1303 C C . SER B 1 77 ? -11.226 28.835 12.570 1.00 27.60 77 SER B C 1
ATOM 1304 O O . SER B 1 77 ? -11.901 28.866 13.608 1.00 28.14 77 SER B O 1
ATOM 1307 N N . GLU B 1 78 ? -10.011 29.387 12.485 1.00 27.09 78 GLU B N 1
ATOM 1308 C CA . GLU B 1 78 ? -9.406 30.054 13.636 1.00 29.04 78 GLU B CA 1
ATOM 1309 C C . GLU B 1 78 ? -10.245 31.239 14.088 1.00 30.34 78 GLU B C 1
ATOM 1310 O O . GLU B 1 78 ? -10.438 31.457 15.292 1.00 29.04 78 GLU B O 1
ATOM 1316 N N . THR B 1 79 ? -10.753 32.017 13.133 1.00 27.53 79 THR B N 1
ATOM 1317 C CA . THR B 1 79 ? -11.491 33.224 13.473 1.00 28.04 79 THR B CA 1
ATOM 1318 C C . THR B 1 79 ? -12.831 32.888 14.115 1.00 28.25 79 THR B C 1
ATOM 1319 O O . THR B 1 79 ? -13.225 33.518 15.103 1.00 28.95 79 THR B O 1
ATOM 1323 N N . ILE B 1 80 ? -13.537 31.884 13.585 1.00 25.29 80 ILE B N 1
ATOM 1324 C CA . ILE B 1 80 ? -14.811 31.498 14.190 1.00 24.89 80 ILE B CA 1
ATOM 1325 C C . ILE B 1 80 ? -14.589 30.896 15.569 1.00 26.05 80 ILE B C 1
ATOM 1326 O O . ILE B 1 80 ? -15.368 31.140 16.501 1.00 25.53 80 ILE B O 1
ATOM 1331 N N . SER B 1 81 ? -13.538 30.087 15.723 1.00 24.79 81 SER B N 1
ATOM 1332 C CA . SER B 1 81 ? -13.288 29.496 17.030 1.00 26.65 81 SER B CA 1
ATOM 1333 C C . SER B 1 81 ? -13.015 30.579 18.066 1.00 29.72 81 SER B C 1
ATOM 1334 O O . SER B 1 81 ? -13.462 30.472 19.210 1.00 27.53 81 SER B O 1
ATOM 1337 N N . GLU B 1 82 ? -12.327 31.654 17.678 1.00 27.47 82 GLU B N 1
ATOM 1338 C CA . GLU B 1 82 ? -12.102 32.726 18.645 1.00 28.89 82 GLU B CA 1
ATOM 1339 C C . GLU B 1 82 ? -13.411 33.404 19.042 1.00 25.91 82 GLU B C 1
ATOM 1340 O O . GLU B 1 82 ? -13.590 33.775 20.207 1.00 29.64 82 GLU B O 1
ATOM 1346 N N . ILE B 1 83 ? -14.335 33.586 18.096 1.00 24.89 83 ILE B N 1
ATOM 1347 C CA . ILE B 1 83 ? -15.636 34.157 18.435 1.00 26.29 83 ILE B CA 1
ATOM 1348 C C . ILE B 1 83 ? -16.332 33.290 19.479 1.00 25.58 83 ILE B C 1
ATOM 1349 O O . ILE B 1 83 ? -16.870 33.791 20.475 1.00 26.54 83 ILE B O 1
ATOM 1354 N N . LEU B 1 84 ? -16.320 31.967 19.271 1.00 24.22 84 LEU B N 1
ATOM 1355 C CA . LEU B 1 84 ? -16.990 31.072 20.209 1.00 21.68 84 LEU B CA 1
ATOM 1356 C C . LEU B 1 84 ? -16.259 31.013 21.541 1.00 25.74 84 LEU B C 1
ATOM 1357 O O . LEU B 1 84 ? -16.883 30.796 22.585 1.00 24.51 84 LEU B O 1
ATOM 1362 N N . GLN B 1 85 ? -14.940 31.174 21.517 1.00 26.24 85 GLN B N 1
ATOM 1363 C CA . GLN B 1 85 ? -14.184 31.233 22.758 1.00 31.41 85 GLN B CA 1
ATOM 1364 C C . GLN B 1 85 ? -14.547 32.481 23.549 1.00 28.47 85 GLN B C 1
ATOM 1365 O O . GLN B 1 85 ? -14.875 32.405 24.738 1.00 32.70 85 GLN B O 1
ATOM 1371 N N . ILE B 1 86 ? -14.513 33.639 22.895 1.00 33.58 86 ILE B N 1
ATOM 1372 C CA . ILE B 1 86 ? -14.751 34.900 23.589 1.00 35.81 86 ILE B CA 1
ATOM 1373 C C . ILE B 1 86 ? -16.191 34.985 24.085 1.00 38.88 86 ILE B C 1
ATOM 1374 O O . ILE B 1 86 ? -16.451 35.423 25.215 1.00 38.54 86 ILE B O 1
ATOM 1379 N N . LYS B 1 87 ? -17.144 34.544 23.271 1.00 30.79 87 LYS B N 1
ATOM 1380 C CA . LYS B 1 87 ? -18.546 34.803 23.565 1.00 26.20 87 LYS B CA 1
ATOM 1381 C C . LYS B 1 87 ? -19.205 33.683 24.354 1.00 31.74 87 LYS B C 1
ATOM 1382 O O . LYS B 1 87 ? -20.163 33.950 25.095 1.00 34.12 87 LYS B O 1
ATOM 1388 N N . LEU B 1 88 ? -18.703 32.445 24.231 1.00 26.58 88 LEU B N 1
ATOM 1389 C CA . LEU B 1 88 ? -19.307 31.284 24.875 1.00 23.94 88 LEU B CA 1
ATOM 1390 C C . LEU B 1 88 ? -18.361 30.456 25.736 1.00 26.36 88 LEU B C 1
ATOM 1391 O O . LEU B 1 88 ? -18.820 29.493 26.375 1.00 27.12 88 LEU B O 1
ATOM 1396 N N . SER B 1 89 ? -17.064 30.794 25.781 1.00 28.04 89 SER B N 1
ATOM 1397 C CA . SER B 1 89 ? -16.062 30.044 26.542 1.00 27.15 89 SER B CA 1
ATOM 1398 C C . SER B 1 89 ? -15.963 28.590 26.084 1.00 26.13 89 SER B C 1
ATOM 1399 O O . SER B 1 89 ? -15.680 27.691 26.869 1.00 29.46 89 SER B O 1
ATOM 1402 N N . ILE B 1 90 ? -16.172 28.349 24.795 1.00 26.36 90 ILE B N 1
ATOM 1403 C CA . ILE B 1 90 ? -15.956 27.027 24.227 1.00 25.05 90 ILE B CA 1
ATOM 1404 C C . ILE B 1 90 ? -14.498 26.933 23.805 1.00 25.18 90 ILE B C 1
ATOM 1405 O O . ILE B 1 90 ? -14.025 27.757 23.014 1.00 26.64 90 ILE B O 1
ATOM 1410 N N . ASP B 1 91 ? -13.775 25.956 24.349 1.00 26.04 91 ASP B N 1
ATOM 1411 C CA . ASP B 1 91 ? -12.378 25.806 23.963 1.00 25.11 91 ASP B CA 1
ATOM 1412 C C . ASP B 1 91 ? -12.286 25.427 22.497 1.00 28.05 91 ASP B C 1
ATOM 1413 O O . ASP B 1 91 ? -13.131 24.691 21.982 1.00 24.44 91 ASP B O 1
ATOM 1418 N N . SER B 1 92 ? -11.253 25.940 21.821 1.00 26.49 92 SER B N 1
ATOM 1419 C CA . SER B 1 92 ? -11.095 25.664 20.397 1.00 30.48 92 SER B CA 1
ATOM 1420 C C . SER B 1 92 ? -10.953 24.171 20.105 1.00 28.29 92 SER B C 1
ATOM 1421 O O . SER B 1 92 ? -11.304 23.727 19.005 1.00 26.82 92 SER B O 1
ATOM 1424 N N . SER B 1 93 ? -10.460 23.382 21.063 1.00 25.13 93 SER B N 1
ATOM 1425 C CA . SER B 1 93 ? -10.372 21.936 20.890 1.00 23.48 93 SER B CA 1
ATOM 1426 C C . SER B 1 93 ? -11.747 21.281 20.765 1.00 24.04 93 SER B C 1
ATOM 1427 O O . SER B 1 93 ? -11.832 20.131 20.317 1.00 26.27 93 SER B O 1
ATOM 1430 N N . ARG B 1 94 ? -12.816 21.977 21.157 1.00 22.32 94 ARG B N 1
ATOM 1431 C CA . ARG B 1 94 ? -14.157 21.408 21.112 1.00 23.15 94 ARG B CA 1
ATOM 1432 C C . ARG B 1 94 ? -15.042 22.112 20.098 1.00 21.70 94 ARG B C 1
ATOM 1433 O O . ARG B 1 94 ? -16.273 22.036 20.189 1.00 23.08 94 ARG B O 1
ATOM 1441 N N . PHE B 1 95 ? -14.429 22.795 19.140 1.00 22.90 95 PHE B N 1
ATOM 1442 C CA . PHE B 1 95 ? -15.102 23.346 17.972 1.00 23.41 95 PHE B CA 1
ATOM 1443 C C . PHE B 1 95 ? -14.679 22.529 16.762 1.00 26.11 95 PHE B C 1
ATOM 1444 O O . PHE B 1 95 ? -13.479 22.380 16.494 1.00 26.21 95 PHE B O 1
ATOM 1452 N N . TYR B 1 96 ? -15.671 22.002 16.045 1.00 25.39 96 TYR B N 1
ATOM 1453 C CA . TYR B 1 96 ? -15.520 21.112 14.896 1.00 29.57 96 TYR B CA 1
ATOM 1454 C C . TYR B 1 96 ? -16.185 21.828 13.728 1.00 24.29 96 TYR B C 1
ATOM 1455 O O . TYR B 1 96 ? -17.367 22.168 13.809 1.00 23.10 96 TYR B O 1
ATOM 1464 N N . ILE B 1 97 ? -15.432 22.103 12.667 1.00 25.59 97 ILE B N 1
ATOM 1465 C CA . ILE B 1 97 ? -15.982 22.810 11.514 1.00 25.59 97 ILE B CA 1
ATOM 1466 C C . ILE B 1 97 ? -15.807 21.955 10.267 1.00 27.59 97 ILE B C 1
ATOM 1467 O O . ILE B 1 97 ? -14.767 21.317 10.075 1.00 32.58 97 ILE B O 1
ATOM 1472 N N . LYS B 1 98 ? -16.841 21.922 9.431 1.00 21.03 98 LYS B N 1
ATOM 1473 C CA . LYS B 1 98 ? -16.783 21.239 8.149 1.00 24.35 98 LYS B CA 1
ATOM 1474 C C . LYS B 1 98 ? -17.055 22.256 7.051 1.00 23.26 98 LYS B C 1
ATOM 1475 O O . LYS B 1 98 ? -18.005 23.047 7.142 1.00 23.06 98 LYS B O 1
ATOM 1481 N N . PHE B 1 99 ? -16.225 22.231 6.016 1.00 24.99 99 PHE B N 1
ATOM 1482 C CA . PHE B 1 99 ? -16.358 23.130 4.880 1.00 23.05 99 PHE B CA 1
ATOM 1483 C C . PHE B 1 99 ? -16.996 22.390 3.711 1.00 24.73 99 PHE B C 1
ATOM 1484 O O . PHE B 1 99 ? -16.595 21.263 3.391 1.00 27.16 99 PHE B O 1
ATOM 1492 N N . TYR B 1 100 ? -17.980 23.028 3.080 1.00 25.24 100 TYR B N 1
ATOM 1493 C CA . TYR B 1 100 ? -18.643 22.517 1.884 1.00 23.55 100 TYR B CA 1
ATOM 1494 C C . TYR B 1 100 ? -18.307 23.433 0.722 1.00 26.91 100 TYR B C 1
ATOM 1495 O O . TYR B 1 100 ? -18.608 24.628 0.772 1.00 28.84 100 TYR B O 1
ATOM 1504 N N . ASP B 1 101 ? -17.737 22.869 -0.339 1.00 29.35 101 ASP B N 1
ATOM 1505 C CA . ASP B 1 101 ? -17.441 23.635 -1.550 1.00 30.81 101 ASP B CA 1
ATOM 1506 C C . ASP B 1 101 ? -18.537 23.327 -2.571 1.00 38.33 101 ASP B C 1
ATOM 1507 O O . ASP B 1 101 ? -18.478 22.319 -3.277 1.00 48.14 101 ASP B O 1
ATOM 1512 N N . SER B 1 102 ? -19.550 24.184 -2.631 1.00 37.73 102 SER B N 1
ATOM 1513 C CA . SER B 1 102 ? -20.709 23.898 -3.470 1.00 45.94 102 SER B CA 1
ATOM 1514 C C . SER B 1 102 ? -20.352 24.126 -4.932 1.00 42.72 102 SER B C 1
ATOM 1515 O O . SER B 1 102 ? -19.889 25.214 -5.290 1.00 47.00 102 SER B O 1
ATOM 1518 N N . PRO B 1 103 ? -20.555 23.138 -5.805 1.00 50.77 103 PRO B N 1
ATOM 1519 C CA . PRO B 1 103 ? -20.263 23.333 -7.228 1.00 49.26 103 PRO B CA 1
ATOM 1520 C C . PRO B 1 103 ? -21.346 24.081 -7.989 1.00 46.95 103 PRO B C 1
ATOM 1521 O O . PRO B 1 103 ? -21.192 24.292 -9.197 1.00 51.48 103 PRO B O 1
ATOM 1525 N N . ARG B 1 104 ? -22.424 24.490 -7.333 1.00 37.97 104 ARG B N 1
ATOM 1526 C CA . ARG B 1 104 ? -23.524 25.185 -7.984 1.00 36.79 104 ARG B CA 1
ATOM 1527 C C . ARG B 1 104 ? -24.041 26.261 -7.042 1.00 44.52 104 ARG B C 1
ATOM 1528 O O . ARG B 1 104 ? -23.841 26.175 -5.825 1.00 41.43 104 ARG B O 1
ATOM 1536 N N . PRO B 1 105 ? -24.688 27.295 -7.575 1.00 42.31 105 PRO B N 1
ATOM 1537 C CA . PRO B 1 105 ? -25.089 28.425 -6.727 1.00 32.11 105 PRO B CA 1
ATOM 1538 C C . PRO B 1 105 ? -26.220 28.066 -5.771 1.00 29.94 105 PRO B C 1
ATOM 1539 O O . PRO B 1 105 ? -26.932 27.072 -5.938 1.00 31.77 105 PRO B O 1
ATOM 1543 N N . PHE B 1 106 ? -26.364 28.899 -4.738 1.00 29.93 106 PHE B N 1
ATOM 1544 C CA . PHE B 1 106 ? -27.578 28.886 -3.934 1.00 28.39 106 PHE B CA 1
ATOM 1545 C C . PHE B 1 106 ? -28.766 29.325 -4.783 1.00 34.00 106 PHE B C 1
ATOM 1546 O O . PHE B 1 106 ? -28.621 29.978 -5.822 1.00 34.85 106 PHE B O 1
ATOM 1554 N N . PHE B 1 107 ? -29.955 28.975 -4.322 1.00 28.30 107 PHE B N 1
ATOM 1555 C CA . PHE B 1 107 ? -31.192 29.561 -4.822 1.00 28.72 107 PHE B CA 1
ATOM 1556 C C . PHE B 1 107 ? -31.648 30.567 -3.778 1.00 37.52 107 PHE B C 1
ATOM 1557 O O . PHE B 1 107 ? -32.034 30.180 -2.670 1.00 35.87 107 PHE B O 1
ATOM 1565 N N . GLY B 1 108 ? -31.582 31.851 -4.115 1.00 32.56 108 GLY B N 1
ATOM 1566 C CA . GLY B 1 108 ? -31.911 32.906 -3.180 1.00 32.10 108 GLY B CA 1
ATOM 1567 C C . GLY B 1 108 ? -33.107 33.701 -3.663 1.00 33.22 108 GLY B C 1
ATOM 1568 O O . GLY B 1 108 ? -33.317 33.864 -4.868 1.00 38.10 108 GLY B O 1
ATOM 1569 N N . TYR B 1 109 ? -33.896 34.188 -2.707 1.00 32.19 109 TYR B N 1
ATOM 1570 C CA . TYR B 1 109 ? -35.098 34.968 -3.014 1.00 35.20 109 TYR B CA 1
ATOM 1571 C C . TYR B 1 109 ? -35.291 36.094 -2.005 1.00 41.92 109 TYR B C 1
ATOM 1572 O O . TYR B 1 109 ? -35.132 35.890 -0.802 1.00 38.53 109 TYR B O 1
ATOM 1581 N N . PRO C 1 1 ? -36.861 12.801 -1.210 1.00 34.04 1 PRO C N 1
ATOM 1582 C CA . PRO C 1 1 ? -35.974 13.888 -0.787 1.00 26.17 1 PRO C CA 1
ATOM 1583 C C . PRO C 1 1 ? -36.311 14.428 0.589 1.00 26.88 1 PRO C C 1
ATOM 1584 O O . PRO C 1 1 ? -37.421 14.245 1.103 1.00 24.97 1 PRO C O 1
ATOM 1588 N N . THR C 1 2 ? -35.317 15.063 1.191 1.00 22.84 2 THR C N 1
ATOM 1589 C CA . THR C 1 2 ? -35.441 15.680 2.504 1.00 22.46 2 THR C CA 1
ATOM 1590 C C . THR C 1 2 ? -35.182 17.169 2.360 1.00 21.92 2 THR C C 1
ATOM 1591 O O . THR C 1 2 ? -34.209 17.574 1.717 1.00 22.96 2 THR C O 1
ATOM 1595 N N . LEU C 1 3 ? -36.064 17.992 2.937 1.00 20.82 3 LEU C N 1
ATOM 1596 C CA . LEU C 1 3 ? -35.885 19.440 2.966 1.00 21.03 3 LEU C CA 1
ATOM 1597 C C . LEU C 1 3 ? -35.755 19.842 4.428 1.00 21.22 3 LEU C C 1
ATOM 1598 O O . LEU C 1 3 ? -36.712 19.708 5.197 1.00 21.75 3 LEU C O 1
ATOM 1603 N N . ASN C 1 4 ? -34.565 20.289 4.821 1.00 20.68 4 ASN C N 1
ATOM 1604 C CA . ASN C 1 4 ? -34.292 20.670 6.206 1.00 20.67 4 ASN C CA 1
ATOM 1605 C C . ASN C 1 4 ? -34.323 22.194 6.285 1.00 20.82 4 ASN C C 1
ATOM 1606 O O . ASN C 1 4 ? -33.430 22.863 5.761 1.00 20.73 4 ASN C O 1
ATOM 1611 N N . LEU C 1 5 ? -35.371 22.739 6.898 1.00 19.81 5 LEU C N 1
ATOM 1612 C CA . LEU C 1 5 ? -35.622 24.178 6.931 1.00 22.03 5 LEU C CA 1
ATOM 1613 C C . LEU C 1 5 ? -35.217 24.770 8.282 1.00 21.64 5 LEU C C 1
ATOM 1614 O O . LEU C 1 5 ? -35.421 24.154 9.337 1.00 21.62 5 LEU C O 1
ATOM 1619 N N . PHE C 1 6 ? -34.662 25.982 8.242 1.00 20.04 6 PHE C N 1
ATOM 1620 C CA . PHE C 1 6 ? -34.313 26.755 9.436 1.00 21.50 6 PHE C CA 1
ATOM 1621 C C . PHE C 1 6 ? -34.895 28.151 9.291 1.00 21.81 6 PHE C C 1
ATOM 1622 O O . PHE C 1 6 ? -34.799 28.744 8.217 1.00 22.65 6 PHE C O 1
ATOM 1630 N N . THR C 1 7 ? -35.507 28.678 10.358 1.00 21.37 7 THR C N 1
ATOM 1631 C CA . THR C 1 7 ? -35.998 30.058 10.325 1.00 22.83 7 THR C CA 1
ATOM 1632 C C . THR C 1 7 ? -35.829 30.717 11.690 1.00 23.69 7 THR C C 1
ATOM 1633 O O . THR C 1 7 ? -35.895 30.057 12.728 1.00 21.81 7 THR C O 1
ATOM 1637 N N . ASN C 1 8 ? -35.627 32.036 11.685 1.00 23.96 8 ASN C N 1
ATOM 1638 C CA . ASN C 1 8 ? -35.576 32.769 12.950 1.00 23.43 8 ASN C CA 1
ATOM 1639 C C . ASN C 1 8 ? -36.945 33.193 13.458 1.00 25.54 8 ASN C C 1
ATOM 1640 O O . ASN C 1 8 ? -37.025 33.741 14.561 1.00 29.32 8 ASN C O 1
ATOM 1645 N N . ILE C 1 9 ? -38.006 32.943 12.704 1.00 25.39 9 ILE C N 1
ATOM 1646 C CA . ILE C 1 9 ? -39.371 33.153 13.207 1.00 27.42 9 ILE C CA 1
ATOM 1647 C C . ILE C 1 9 ? -39.720 32.034 14.185 1.00 32.92 9 ILE C C 1
ATOM 1648 O O . ILE C 1 9 ? -39.519 30.850 13.863 1.00 27.83 9 ILE C O 1
ATOM 1653 N N . PRO C 1 10 ? -40.238 32.337 15.378 1.00 33.24 10 PRO C N 1
ATOM 1654 C CA . PRO C 1 10 ? -40.810 31.278 16.223 1.00 30.89 10 PRO C CA 1
ATOM 1655 C C . PRO C 1 10 ? -42.186 30.901 15.691 1.00 36.62 10 PRO C C 1
ATOM 1656 O O . PRO C 1 10 ? -43.075 31.747 15.593 1.00 44.19 10 PRO C O 1
ATOM 1660 N N . VAL C 1 11 ?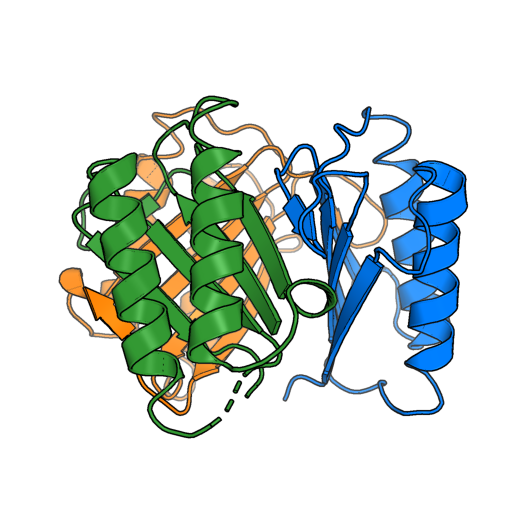 -42.354 29.637 15.312 1.00 30.95 11 VAL C N 1
ATOM 1661 C CA . VAL C 1 11 ? -43.523 29.201 14.555 1.00 29.26 11 VAL C CA 1
ATOM 1662 C C . VAL C 1 11 ? -44.437 28.388 15.461 1.00 31.40 11 VAL C C 1
ATOM 1663 O O . VAL C 1 11 ? -43.982 27.469 16.155 1.00 31.25 11 VAL C O 1
ATOM 1667 N N . ASP C 1 12 ? -45.728 28.725 15.452 1.00 28.54 12 ASP C N 1
ATOM 1668 C CA . ASP C 1 12 ? -46.693 28.000 16.263 1.00 32.36 12 ASP C CA 1
ATOM 1669 C C . ASP C 1 12 ? -47.018 26.649 15.627 1.00 33.63 12 ASP C C 1
ATOM 1670 O O . ASP C 1 12 ? -46.726 26.398 14.453 1.00 31.23 12 ASP C O 1
ATOM 1675 N N . ALA C 1 13 ? -47.639 25.775 16.429 1.00 36.48 13 ALA C N 1
ATOM 1676 C CA . ALA C 1 13 ? -47.809 24.379 16.030 1.00 31.05 13 ALA C CA 1
ATOM 1677 C C . ALA C 1 13 ? -48.682 24.239 14.788 1.00 38.00 13 ALA C C 1
ATOM 1678 O O . ALA C 1 13 ? -48.368 23.449 13.891 1.00 33.33 13 ALA C O 1
ATOM 1680 N N . VAL C 1 14 ? -49.782 24.989 14.715 1.00 31.78 14 VAL C N 1
ATOM 1681 C CA . VAL C 1 14 ? -50.697 24.854 13.581 1.00 31.18 14 VAL C CA 1
ATOM 1682 C C . VAL C 1 14 ? -50.046 25.373 12.305 1.00 35.01 14 VAL C C 1
ATOM 1683 O O . VAL C 1 14 ? -50.102 24.726 11.249 1.00 32.22 14 VAL C O 1
ATOM 1687 N N . THR C 1 15 ? -49.442 26.563 12.375 1.00 28.85 15 THR C N 1
ATOM 1688 C CA . THR C 1 15 ? -48.707 27.085 11.226 1.00 27.68 15 THR C CA 1
ATOM 1689 C C . THR C 1 15 ? -47.579 26.137 10.828 1.00 26.89 15 THR C C 1
ATOM 1690 O O . THR C 1 15 ? -47.314 25.948 9.636 1.00 32.80 15 THR C O 1
ATOM 1694 N N . CYS C 1 16 ? -46.909 25.535 11.812 1.00 27.80 16 CYS C N 1
ATOM 1695 C CA A CYS C 1 16 ? -45.873 24.559 11.491 0.56 30.07 16 CYS C CA 1
ATOM 1696 C CA B CYS C 1 16 ? -45.872 24.542 11.518 0.44 30.08 16 CYS C CA 1
ATOM 1697 C C . CYS C 1 16 ? -46.451 23.379 10.722 1.00 31.10 16 CYS C C 1
ATOM 1698 O O . CYS C 1 16 ? -45.926 22.996 9.669 1.00 29.04 16 CYS C O 1
ATOM 1703 N N . SER C 1 17 ? -47.545 22.803 11.222 1.00 29.16 17 SER C N 1
ATOM 1704 C CA . SER C 1 17 ? -48.173 21.677 10.541 1.00 27.51 17 SER C CA 1
ATOM 1705 C C . SER C 1 17 ? -48.647 22.066 9.147 1.00 31.09 17 SER C C 1
ATOM 1706 O O . SER C 1 17 ? -48.488 21.291 8.196 1.00 30.64 17 SER C O 1
ATOM 1709 N N . ASP C 1 18 ? -49.217 23.273 9.001 1.00 29.52 18 ASP C N 1
ATOM 1710 C CA . ASP C 1 18 ? -49.637 23.751 7.686 1.00 31.55 18 ASP C CA 1
ATOM 1711 C C . ASP C 1 18 ? -48.457 23.870 6.737 1.00 28.70 18 ASP C C 1
ATOM 1712 O O . ASP C 1 18 ? -48.550 23.490 5.567 1.00 30.90 18 ASP C O 1
ATOM 1717 N N . ILE C 1 19 ? -47.348 24.447 7.214 1.00 25.93 19 ILE C N 1
ATOM 1718 C CA . ILE C 1 19 ? -46.175 24.590 6.363 1.00 27.36 19 ILE C CA 1
ATOM 1719 C C . ILE C 1 19 ? -45.653 23.221 5.968 1.00 26.79 19 ILE C C 1
ATOM 1720 O O . ILE C 1 19 ? -45.316 22.978 4.804 1.00 27.40 19 ILE C O 1
ATOM 1725 N N . LEU C 1 20 ? -45.579 22.301 6.932 1.00 25.99 20 LEU C N 1
ATOM 1726 C CA . LEU C 1 20 ? -45.065 20.971 6.616 1.00 24.43 20 LEU C CA 1
ATOM 1727 C C . LEU C 1 20 ? -45.934 20.280 5.577 1.00 27.65 20 LEU C C 1
ATOM 1728 O O . LEU C 1 20 ? -45.414 19.623 4.667 1.00 26.15 20 LEU C O 1
ATOM 1733 N N . LYS C 1 21 ? -47.256 20.420 5.702 1.00 28.07 21 LYS C N 1
ATOM 1734 C CA . LYS C 1 21 ? -48.185 19.817 4.749 1.00 29.67 21 LYS C CA 1
ATOM 1735 C C . LYS C 1 21 ? -48.087 20.489 3.386 1.00 32.19 21 LYS C C 1
ATOM 1736 O O . LYS C 1 21 ? -47.993 19.815 2.351 1.00 31.29 21 LYS C O 1
ATOM 1742 N N . ASP C 1 22 ? -48.116 21.824 3.369 1.00 30.47 22 ASP C N 1
ATOM 1743 C CA . ASP C 1 22 ? -47.955 22.574 2.123 1.00 27.99 22 ASP C CA 1
ATOM 1744 C C . ASP C 1 22 ? -46.652 22.216 1.426 1.00 33.04 22 ASP C C 1
ATOM 1745 O O . ASP C 1 22 ? -46.616 22.016 0.207 1.00 30.59 22 ASP C O 1
ATOM 1750 N N . ALA C 1 23 ? -45.555 22.183 2.183 1.00 24.80 23 ALA C N 1
ATOM 1751 C CA . ALA C 1 23 ? -44.270 21.849 1.591 1.00 25.85 23 ALA C CA 1
ATOM 1752 C C . ALA C 1 23 ? -44.255 20.408 1.094 1.00 26.26 23 ALA C C 1
ATOM 1753 O O . ALA C 1 23 ? -43.671 20.122 0.041 1.00 28.61 23 ALA C O 1
ATOM 1755 N N . THR C 1 24 ? -44.869 19.488 1.848 1.00 25.64 24 THR C N 1
ATOM 1756 C CA . THR C 1 24 ? -44.930 18.098 1.404 1.00 27.81 24 THR C CA 1
ATOM 1757 C C . THR C 1 24 ? -45.629 17.996 0.059 1.00 27.32 24 THR C C 1
ATOM 1758 O O . THR C 1 24 ? -45.117 17.370 -0.877 1.00 30.29 24 THR C O 1
ATOM 1762 N N . LYS C 1 25 ? -46.806 18.617 -0.046 1.00 28.42 25 LYS C N 1
ATOM 1763 C CA . LYS C 1 25 ? -47.563 18.608 -1.297 1.00 32.30 25 LYS C CA 1
ATOM 1764 C C . LYS C 1 25 ? -46.772 19.230 -2.441 1.00 35.27 25 LYS C C 1
ATOM 1765 O O . LYS C 1 25 ? -46.740 18.683 -3.552 1.00 31.75 25 LYS C O 1
ATOM 1768 N N . ALA C 1 26 ? -46.132 20.375 -2.194 1.00 31.71 26 ALA C N 1
ATOM 1769 C CA . ALA C 1 26 ? -45.401 21.063 -3.251 1.00 33.18 26 ALA C CA 1
ATOM 1770 C C . ALA C 1 26 ? -44.201 20.253 -3.721 1.00 36.52 26 ALA C C 1
ATOM 1771 O O . ALA C 1 26 ? -43.950 20.149 -4.928 1.00 34.47 26 ALA C O 1
ATOM 1773 N N . VAL C 1 27 ? -43.430 19.690 -2.787 1.00 28.52 27 VAL C N 1
ATOM 1774 C CA . VAL C 1 27 ? -42.285 18.875 -3.174 1.00 30.45 27 VAL C CA 1
ATOM 1775 C C . VAL C 1 27 ? -42.753 17.661 -3.969 1.00 30.17 27 VAL C C 1
ATOM 1776 O O . VAL C 1 27 ? -42.198 17.341 -5.026 1.00 32.80 27 VAL C O 1
ATOM 1780 N N . ALA C 1 28 ? -43.796 16.989 -3.480 1.00 29.63 28 ALA C N 1
ATOM 1781 C CA . ALA C 1 28 ? -44.300 15.787 -4.142 1.00 30.59 28 ALA C CA 1
ATOM 1782 C C . ALA C 1 28 ? -44.753 16.091 -5.564 1.00 35.76 28 ALA C C 1
ATOM 1783 O O . ALA C 1 28 ? -44.437 15.347 -6.498 1.00 31.71 28 ALA C O 1
ATOM 1785 N N . LYS C 1 29 ? -45.500 17.186 -5.747 1.00 34.77 29 LYS C N 1
ATOM 1786 C CA . LYS C 1 29 ? -45.953 17.551 -7.091 1.00 35.42 29 LYS C CA 1
ATOM 1787 C C . LYS C 1 29 ? -44.778 17.896 -7.995 1.00 32.69 29 LYS C C 1
ATOM 1788 O O . LYS C 1 29 ? -44.699 17.431 -9.139 1.00 36.04 29 LYS C O 1
ATOM 1794 N N . ILE C 1 30 ? -43.858 18.728 -7.506 1.00 29.65 30 ILE C N 1
ATOM 1795 C CA . ILE C 1 30 ? -42.802 19.239 -8.368 1.00 30.17 30 ILE C CA 1
ATOM 1796 C C . ILE C 1 30 ? -41.841 18.119 -8.761 1.00 40.02 30 ILE C C 1
ATOM 1797 O O . ILE C 1 30 ? -41.374 18.060 -9.906 1.00 41.63 30 ILE C O 1
ATOM 1802 N N . ILE C 1 31 ? -41.558 17.191 -7.839 1.00 38.72 31 ILE C N 1
ATOM 1803 C CA . ILE C 1 31 ? -40.680 16.070 -8.170 1.00 40.25 31 ILE C CA 1
ATOM 1804 C C . ILE C 1 31 ? -41.420 14.904 -8.813 1.00 35.65 31 ILE C C 1
ATOM 1805 O O . ILE C 1 31 ? -40.776 14.045 -9.429 1.00 44.94 31 ILE C O 1
ATOM 1810 N N . GLY C 1 32 ? -42.742 14.842 -8.685 1.00 35.28 32 GLY C N 1
ATOM 1811 C CA . GLY C 1 32 ? -43.498 13.778 -9.317 1.00 38.76 32 GLY C CA 1
ATOM 1812 C C . GLY C 1 32 ? -43.482 12.451 -8.590 1.00 49.01 32 GLY C C 1
ATOM 1813 O O . GLY C 1 32 ? -43.590 11.399 -9.231 1.00 40.11 32 GLY C O 1
ATOM 1814 N N . LYS C 1 33 ? -43.364 12.464 -7.270 1.00 44.38 33 LYS C N 1
ATOM 1815 C CA . LYS C 1 33 ? -43.284 11.257 -6.465 1.00 40.99 33 LYS C CA 1
ATOM 1816 C C . LYS C 1 33 ? -44.308 11.310 -5.346 1.00 39.69 33 LYS C C 1
ATOM 1817 O O . LYS C 1 33 ? -44.756 12.393 -4.952 1.00 35.58 33 LYS C O 1
ATOM 1823 N N . PRO C 1 34 ? -44.726 10.155 -4.831 1.00 33.35 34 PRO C N 1
ATOM 1824 C CA . PRO C 1 34 ? -45.686 10.151 -3.730 1.00 32.02 34 PRO C CA 1
ATOM 1825 C C . PRO C 1 34 ? -45.103 10.805 -2.485 1.00 31.33 34 PRO C C 1
ATOM 1826 O O . PRO C 1 34 ? -43.887 10.883 -2.293 1.00 31.89 34 PRO C O 1
ATOM 1830 N N . GLU C 1 35 ? -46.009 11.258 -1.622 1.00 33.33 35 GLU C N 1
ATOM 1831 C CA . GLU C 1 35 ? -45.616 11.887 -0.368 1.00 30.80 35 GLU C CA 1
ATOM 1832 C C . GLU C 1 35 ? -44.802 10.964 0.523 1.00 31.99 35 GLU C C 1
ATOM 1833 O O . GLU C 1 35 ? -44.050 11.452 1.382 1.00 28.20 35 GLU C O 1
ATOM 1839 N N . SER C 1 36 ? -44.927 9.645 0.346 1.00 31.49 36 SER C N 1
ATOM 1840 C CA . SER C 1 36 ? -44.154 8.717 1.160 1.00 29.48 36 SER C CA 1
ATOM 1841 C C . SER C 1 36 ? -42.659 8.864 0.929 1.00 27.83 36 SER C C 1
ATOM 1842 O O . SER C 1 36 ? -41.869 8.303 1.701 1.00 30.35 36 SER C O 1
ATOM 1845 N N . TYR C 1 37 ? -42.254 9.629 -0.089 1.00 24.05 37 TYR C N 1
ATOM 1846 C CA . TYR C 1 37 ? -40.857 9.863 -0.400 1.00 27.27 37 TYR C CA 1
ATOM 1847 C C . TYR C 1 37 ? -40.344 11.201 0.116 1.00 26.40 37 TYR C C 1
ATOM 1848 O O . TYR C 1 37 ? -39.189 11.541 -0.157 1.00 29.72 37 TYR C O 1
ATOM 1857 N N . VAL C 1 38 ? -41.162 11.966 0.838 1.00 23.93 38 VAL C N 1
ATOM 1858 C CA . VAL C 1 38 ? -40.851 13.359 1.155 1.00 22.22 38 VAL C CA 1
ATOM 1859 C C . VAL C 1 38 ? -40.759 13.529 2.662 1.00 22.10 38 VAL C C 1
ATOM 1860 O O . VAL C 1 38 ? -41.716 13.233 3.385 1.00 21.19 38 VAL C O 1
ATOM 1864 N N . MET C 1 39 ? -39.623 14.047 3.130 1.00 21.00 39 MET C N 1
ATOM 1865 C CA . MET C 1 39 ? -39.450 14.435 4.522 1.00 21.88 39 MET C CA 1
ATOM 1866 C C . MET C 1 39 ? -39.166 15.932 4.593 1.00 22.41 39 MET C C 1
ATOM 1867 O O . MET C 1 39 ? -38.300 16.433 3.871 1.00 21.56 39 MET C O 1
ATOM 1872 N N . ILE C 1 40 ? -39.908 16.647 5.446 1.00 20.92 40 ILE C N 1
ATOM 1873 C CA . ILE C 1 40 ? -39.715 18.077 5.678 1.00 19.98 40 ILE C CA 1
ATOM 1874 C C . ILE C 1 40 ? -39.456 18.274 7.162 1.00 20.58 40 ILE C C 1
ATOM 1875 O O . ILE C 1 40 ? -40.206 17.751 7.990 1.00 20.39 40 ILE C O 1
ATOM 1880 N N . LEU C 1 41 ? -38.385 19.006 7.499 1.00 20.40 41 LEU C N 1
ATOM 1881 C CA . LEU C 1 41 ? -38.115 19.401 8.882 1.00 19.55 41 LEU C CA 1
ATOM 1882 C C . LEU C 1 41 ? -38.210 20.914 9.000 1.00 20.33 41 LEU C C 1
ATOM 1883 O O . LEU C 1 41 ? -37.779 21.640 8.096 1.00 20.54 41 LEU C O 1
ATOM 1888 N N . LEU C 1 42 ? -38.744 21.401 10.125 1.00 18.65 42 LEU C N 1
ATOM 1889 C CA . LEU C 1 42 ? -38.811 22.848 10.361 1.00 20.93 42 LEU C CA 1
ATOM 1890 C C . LEU C 1 42 ? -38.178 23.207 11.706 1.00 21.12 42 LEU C C 1
ATOM 1891 O O . LEU C 1 42 ? -38.804 23.071 12.767 1.00 24.46 42 LEU C O 1
ATOM 1896 N N . ASN C 1 43 ? -36.934 23.670 11.645 1.00 21.18 43 ASN C N 1
ATOM 1897 C CA . ASN C 1 43 ? -36.188 24.167 12.805 1.00 21.56 43 ASN C CA 1
ATOM 1898 C C . ASN C 1 43 ? -36.542 25.644 12.965 1.00 24.82 43 ASN C C 1
ATOM 1899 O O . ASN C 1 43 ? -36.034 26.484 12.223 1.00 24.88 43 ASN C O 1
ATOM 1904 N N . SER C 1 44 ? -37.398 25.988 13.931 1.00 23.98 44 SER C N 1
ATOM 1905 C CA . SER C 1 44 ? -37.806 27.385 14.038 1.00 24.47 44 SER C CA 1
ATOM 1906 C C . SER C 1 44 ? -37.234 28.032 15.298 1.00 23.63 44 SER C C 1
ATOM 1907 O O . SER C 1 44 ? -36.667 27.378 16.183 1.00 25.96 44 SER C O 1
ATOM 1910 N N . GLY C 1 45 ? -37.380 29.351 15.355 1.00 23.24 45 GLY C N 1
ATOM 1911 C CA . GLY C 1 45 ? -36.774 30.122 16.433 1.00 25.36 45 GLY C CA 1
ATOM 1912 C C . GLY C 1 45 ? -35.269 30.001 16.509 1.00 25.17 45 GLY C C 1
ATOM 1913 O O . GLY C 1 45 ? -34.701 30.057 17.609 1.00 28.00 45 GLY C O 1
ATOM 1914 N N . VAL C 1 46 ? -34.616 29.807 15.366 1.00 22.34 46 VAL C N 1
ATOM 1915 C CA . VAL C 1 46 ? -33.162 29.717 15.250 1.00 21.26 46 VAL C CA 1
ATOM 1916 C C . VAL C 1 46 ? -32.661 31.091 14.817 1.00 21.80 46 VAL C C 1
ATOM 1917 O O . VAL C 1 46 ? -32.949 31.506 13.687 1.00 24.45 46 VAL C O 1
ATOM 1921 N N . PRO C 1 47 ? -31.931 31.825 15.656 1.00 22.87 47 PRO C N 1
ATOM 1922 C CA . PRO C 1 47 ? -31.476 33.154 15.231 1.00 21.43 47 PRO C CA 1
ATOM 1923 C C . PRO C 1 47 ? -30.640 33.081 13.961 1.00 23.13 47 PRO C C 1
ATOM 1924 O O . PRO C 1 47 ? -29.783 32.204 13.802 1.00 22.76 47 PRO C O 1
ATOM 1928 N N . ILE C 1 48 ? -30.926 34.003 13.047 1.00 26.10 48 ILE C N 1
ATOM 1929 C CA . ILE C 1 48 ? -30.270 34.081 11.744 1.00 22.22 48 ILE C CA 1
ATOM 1930 C C . ILE C 1 48 ? -29.924 35.530 11.466 1.00 25.26 48 ILE C C 1
ATOM 1931 O O . ILE C 1 48 ? -30.768 36.415 11.632 1.00 27.56 48 ILE C O 1
ATOM 1936 N N . ALA C 1 49 ? -28.697 35.768 11.025 1.00 22.23 49 ALA C N 1
ATOM 1937 C CA . ALA C 1 49 ? -28.309 37.039 10.429 1.00 24.64 49 ALA C CA 1
ATOM 1938 C C . ALA C 1 49 ? -28.106 36.819 8.939 1.00 26.12 49 ALA C C 1
ATOM 1939 O O . ALA C 1 49 ? -27.400 35.890 8.533 1.00 25.03 49 ALA C O 1
ATOM 1941 N N . PHE C 1 50 ? -28.735 37.664 8.130 1.00 24.14 50 PHE C N 1
ATOM 1942 C CA . PHE C 1 50 ? -28.632 37.562 6.681 1.00 28.31 50 PHE C CA 1
ATOM 1943 C C . PHE C 1 50 ? -28.475 38.972 6.148 1.00 29.23 50 PHE C C 1
ATOM 1944 O O . PHE C 1 50 ? -29.268 39.854 6.494 1.00 30.54 50 PHE C O 1
ATOM 1952 N N . ALA C 1 51 ? -27.431 39.181 5.344 1.00 32.40 51 ALA C N 1
ATOM 1953 C CA . ALA C 1 51 ? -27.115 40.498 4.792 1.00 37.33 51 ALA C CA 1
ATOM 1954 C C . ALA C 1 51 ? -26.995 41.545 5.897 1.00 38.19 51 ALA C C 1
ATOM 1955 O O . ALA C 1 51 ? -27.394 42.699 5.737 1.00 40.12 51 ALA C O 1
ATOM 1957 N N . GLY C 1 52 ? -26.461 41.129 7.044 1.00 38.00 52 GLY C N 1
ATOM 1958 C CA . GLY C 1 52 ? -26.186 42.054 8.125 1.00 41.59 52 GLY C CA 1
ATOM 1959 C C . GLY C 1 52 ? -27.375 42.506 8.949 1.00 36.18 52 GLY C C 1
ATOM 1960 O O . GLY C 1 52 ? -27.246 43.488 9.690 1.00 40.59 52 GLY C O 1
ATOM 1961 N N . THR C 1 53 ? -28.534 41.849 8.842 1.00 29.14 53 THR C N 1
ATOM 1962 C CA . THR C 1 53 ? -29.650 42.130 9.739 1.00 32.24 53 THR C CA 1
ATOM 1963 C C . THR C 1 53 ? -30.257 40.818 10.208 1.00 30.57 53 THR C C 1
ATOM 1964 O O . THR C 1 53 ? -29.997 39.748 9.651 1.00 30.93 53 THR C O 1
ATOM 1968 N N . GLU C 1 54 ? -31.097 40.918 11.232 1.00 29.55 54 GLU C N 1
ATOM 1969 C CA . GLU C 1 54 ? -31.828 39.777 11.761 1.00 30.22 54 GLU C CA 1
ATOM 1970 C C . GLU C 1 54 ? -33.307 39.851 11.401 1.00 25.74 54 GLU C C 1
ATOM 1971 O O . GLU C 1 54 ? -34.166 39.402 12.163 1.00 32.20 54 GLU C O 1
ATOM 1977 N N . GLU C 1 55 ? -33.609 40.417 10.233 1.00 29.31 55 GLU C N 1
ATOM 1978 C CA . GLU C 1 55 ? -34.965 40.413 9.724 1.00 32.01 55 GLU C CA 1
ATOM 1979 C C . GLU C 1 55 ? -35.412 38.978 9.441 1.00 30.67 55 GLU C C 1
ATOM 1980 O O . GLU C 1 55 ? -34.580 38.066 9.362 1.00 29.58 55 GLU C O 1
ATOM 1986 N N . PRO C 1 56 ? -36.722 38.747 9.330 1.00 30.13 56 PRO C N 1
ATOM 1987 C CA . PRO C 1 56 ? -37.222 37.379 9.116 1.00 27.31 56 PRO C CA 1
ATOM 1988 C C . PRO C 1 56 ? -36.542 36.713 7.933 1.00 28.62 56 PRO C C 1
ATOM 1989 O O . PRO C 1 56 ? -36.420 37.296 6.853 1.00 30.48 56 PRO C O 1
ATOM 1993 N N . ALA C 1 57 ? -36.071 35.487 8.150 1.00 27.38 57 ALA C N 1
ATOM 1994 C CA . ALA C 1 57 ? -35.246 34.819 7.158 1.00 26.06 57 ALA C CA 1
ATOM 1995 C C . ALA C 1 57 ? -35.452 33.317 7.263 1.00 21.56 57 ALA C C 1
ATOM 1996 O O . ALA C 1 57 ? -35.834 32.795 8.310 1.00 24.55 57 ALA C O 1
ATOM 1998 N N . ALA C 1 58 ? -35.168 32.618 6.165 1.00 22.37 58 ALA C N 1
ATOM 1999 C CA . ALA C 1 58 ? -35.233 31.167 6.160 1.00 23.53 58 ALA C CA 1
ATOM 2000 C C . ALA C 1 58 ? -34.069 30.617 5.355 1.00 22.60 58 ALA C C 1
ATOM 2001 O O . ALA C 1 58 ? -33.596 31.241 4.402 1.00 24.90 58 ALA C O 1
ATOM 2003 N N . TYR C 1 59 ? -33.605 29.443 5.762 1.00 20.44 59 TYR C N 1
ATOM 2004 C CA . TYR C 1 59 ? -32.528 28.715 5.099 1.00 20.70 59 TYR C CA 1
ATOM 2005 C C . TYR C 1 59 ? -33.007 27.286 4.922 1.00 22.68 59 TYR C C 1
ATOM 2006 O O . TYR C 1 59 ? -33.547 26.705 5.865 1.00 22.31 59 TYR C O 1
ATOM 2015 N N . GLY C 1 60 ? -32.830 26.719 3.739 1.00 20.40 60 GLY C N 1
ATOM 2016 C CA . GLY C 1 60 ? -33.271 25.359 3.485 1.00 22.88 60 GLY C CA 1
ATOM 2017 C C . GLY C 1 60 ? -32.194 24.539 2.812 1.00 21.15 60 GLY C C 1
ATOM 2018 O O . GLY C 1 60 ? -31.528 25.007 1.887 1.00 24.40 60 GLY C O 1
ATOM 2019 N N . GLU C 1 61 ? -32.028 23.308 3.283 1.00 21.85 61 GLU C N 1
ATOM 2020 C CA . GLU C 1 61 ? -31.097 22.379 2.645 1.00 21.42 61 GLU C CA 1
ATOM 2021 C C . GLU C 1 61 ? -31.894 21.250 2.000 1.00 21.80 61 GLU C C 1
ATOM 2022 O O . GLU C 1 61 ? -32.753 20.643 2.647 1.00 22.26 61 GLU C O 1
ATOM 2028 N N . LEU C 1 62 ? -31.619 20.989 0.725 1.00 22.73 62 LEU C N 1
ATOM 2029 C CA . LEU C 1 62 ? -32.296 19.950 -0.042 1.00 22.34 62 LEU C CA 1
ATOM 2030 C C . LEU C 1 62 ? -31.361 18.755 -0.172 1.00 22.96 62 LEU C C 1
ATOM 2031 O O . LEU C 1 62 ? -30.250 18.889 -0.695 1.00 25.74 62 LEU C O 1
ATOM 2036 N N . ILE C 1 63 ? -31.802 17.596 0.312 1.00 24.19 63 ILE C N 1
ATOM 2037 C CA . ILE C 1 63 ? -30.984 16.387 0.349 1.00 23.85 63 ILE C CA 1
ATOM 2038 C C . ILE C 1 63 ? -31.675 15.286 -0.443 1.00 30.04 63 ILE C C 1
ATOM 2039 O O . ILE C 1 63 ? -32.890 15.090 -0.330 1.00 25.64 63 ILE C O 1
ATOM 2044 N N . SER C 1 64 ? -30.885 14.551 -1.233 1.00 32.53 64 SER C N 1
ATOM 2045 C CA . SER C 1 64 ? -31.369 13.389 -1.979 1.00 35.59 64 SER C CA 1
ATOM 2046 C C . SER C 1 64 ? -32.470 13.797 -2.953 1.00 43.64 64 SER C C 1
ATOM 2047 O O . SER C 1 64 ? -33.533 13.174 -3.030 1.00 44.47 64 SER C O 1
ATOM 2050 N N . ILE C 1 65 ? -32.211 14.874 -3.688 1.00 39.77 65 ILE C N 1
ATOM 2051 C CA . ILE C 1 65 ? -33.081 15.279 -4.783 1.00 47.59 65 ILE C CA 1
ATOM 2052 C C . ILE C 1 65 ? -32.594 14.611 -6.065 1.00 63.44 65 ILE C C 1
ATOM 2053 O O . ILE C 1 65 ? -33.382 14.300 -6.956 1.00 75.36 65 ILE C O 1
ATOM 2055 N N . GLY C 1 69 ? -35.155 15.314 -11.635 1.00 59.21 69 GLY C N 1
ATOM 2056 C CA . GLY C 1 69 ? -35.519 16.125 -12.814 1.00 64.82 69 GLY C CA 1
ATOM 2057 C C . GLY C 1 69 ? -34.784 17.454 -12.831 1.00 73.48 69 GLY C C 1
ATOM 2058 O O . GLY C 1 69 ? -34.654 18.073 -11.759 1.00 78.98 69 GLY C O 1
ATOM 2059 N N . PRO C 1 70 ? -34.298 17.930 -13.998 1.00 77.47 70 PRO C N 1
ATOM 2060 C CA . PRO C 1 70 ? -33.642 19.236 -14.086 1.00 65.83 70 PRO C CA 1
ATOM 2061 C C . PRO C 1 70 ? -34.657 20.375 -13.927 1.00 74.73 70 PRO C C 1
ATOM 2062 O O . PRO C 1 70 ? -35.811 20.171 -14.257 1.00 82.34 70 PRO C O 1
ATOM 2066 N N . GLY C 1 71 ? -34.211 21.532 -13.432 1.00 73.80 71 GLY C N 1
ATOM 2067 C CA . GLY C 1 71 ? -35.107 22.696 -13.276 1.00 70.50 71 GLY C CA 1
ATOM 2068 C C . GLY C 1 71 ? -35.987 22.557 -12.048 1.00 58.58 71 GLY C C 1
ATOM 2069 O O . GLY C 1 71 ? -36.486 23.587 -11.554 1.00 51.92 71 GLY C O 1
ATOM 2070 N N . VAL C 1 72 ? -36.171 21.325 -11.576 1.00 59.43 72 VAL C N 1
ATOM 2071 C CA . VAL C 1 72 ? -37.025 21.073 -10.382 1.00 54.74 72 VAL C CA 1
ATOM 2072 C C . VAL C 1 72 ? -36.472 21.881 -9.210 1.00 50.99 72 VAL C C 1
ATOM 2073 O O . VAL C 1 72 ? -37.280 22.498 -8.502 1.00 48.46 72 VAL C O 1
ATOM 2077 N N . ASN C 1 73 ? -35.147 21.915 -9.046 1.00 51.99 73 ASN C N 1
ATOM 2078 C CA . ASN C 1 73 ? -34.586 22.570 -7.865 1.00 41.95 73 ASN C CA 1
ATOM 2079 C C . ASN C 1 73 ? -34.951 24.050 -7.813 1.00 50.41 73 ASN C C 1
ATOM 2080 O O . ASN C 1 73 ? -35.208 24.595 -6.732 1.00 44.37 73 ASN C O 1
ATOM 2085 N N . GLY C 1 74 ? -34.978 24.717 -8.967 1.00 42.95 74 GLY C N 1
ATOM 2086 C CA . GLY C 1 74 ? -35.327 26.130 -8.986 1.00 47.42 74 GLY C CA 1
ATOM 2087 C C . GLY C 1 74 ? -36.806 26.372 -8.736 1.00 50.51 74 GLY C C 1
ATOM 2088 O O . GLY C 1 74 ? -37.182 27.248 -7.951 1.00 38.65 74 GLY C O 1
ATOM 2089 N N . LYS C 1 75 ? -37.667 25.611 -9.416 1.00 40.23 75 LYS C N 1
ATOM 2090 C CA . LYS C 1 75 ? -39.099 25.711 -9.152 1.00 46.85 75 LYS C CA 1
ATOM 2091 C C . LYS C 1 75 ? -39.415 25.287 -7.724 1.00 39.94 75 LYS C C 1
ATOM 2092 O O . LYS C 1 75 ? -40.256 25.901 -7.056 1.00 38.28 75 LYS C O 1
ATOM 2096 N N . LEU C 1 76 ? -38.727 24.258 -7.230 1.00 35.96 76 LEU C N 1
ATOM 2097 C CA . LEU C 1 76 ? -38.963 23.776 -5.874 1.00 33.43 76 LEU C CA 1
ATOM 2098 C C . LEU C 1 76 ? -38.566 24.822 -4.839 1.00 35.79 76 LEU C C 1
ATOM 2099 O O . LEU C 1 76 ? -39.355 25.162 -3.949 1.00 34.03 76 LEU C O 1
ATOM 2104 N N . SER C 1 77 ? -37.333 25.321 -4.924 1.00 34.42 77 SER C N 1
ATOM 2105 C CA . SER C 1 77 ? -36.871 26.321 -3.968 1.00 33.19 77 SER C CA 1
ATOM 2106 C C . SER C 1 77 ? -37.733 27.576 -4.016 1.00 30.70 77 SER C C 1
ATOM 2107 O O . SER C 1 77 ? -38.058 28.149 -2.972 1.00 29.63 77 SER C O 1
ATOM 2110 N N . GLU C 1 78 ? -38.121 28.016 -5.214 1.00 31.89 78 GLU C N 1
ATOM 2111 C CA . GLU C 1 78 ? -38.963 29.204 -5.312 1.00 34.94 78 GLU C CA 1
ATOM 2112 C C . GLU C 1 78 ? -40.346 28.946 -4.720 1.00 33.63 78 GLU C C 1
ATOM 2113 O O . GLU C 1 78 ? -40.907 29.819 -4.047 1.00 30.93 78 GLU C O 1
ATOM 2117 N N . THR C 1 79 ? -40.900 27.745 -4.929 1.00 31.35 79 THR C N 1
ATOM 2118 C CA . THR C 1 79 ? -42.204 27.442 -4.346 1.00 27.13 79 THR C CA 1
ATOM 2119 C C . THR C 1 79 ? -42.137 27.409 -2.823 1.00 28.74 79 THR C C 1
ATOM 2120 O O . THR C 1 79 ? -43.013 27.964 -2.151 1.00 27.17 79 THR C O 1
ATOM 2124 N N . ILE C 1 80 ? -41.113 26.762 -2.252 1.00 27.51 80 ILE C N 1
ATOM 2125 C CA . ILE C 1 80 ? -40.973 26.776 -0.797 1.00 26.33 80 ILE C CA 1
ATOM 2126 C C . ILE C 1 80 ? -40.792 28.204 -0.304 1.00 25.45 80 ILE C C 1
ATOM 2127 O O . ILE C 1 80 ? -41.375 28.606 0.713 1.00 26.63 80 ILE C O 1
ATOM 2132 N N . SER C 1 81 ? -40.007 28.999 -1.032 1.00 27.19 81 SER C N 1
ATOM 2133 C CA . SER C 1 81 ? -39.826 30.394 -0.655 1.00 27.75 81 SER C CA 1
ATOM 2134 C C . SER C 1 81 ? -41.165 31.122 -0.622 1.00 27.88 81 SER C C 1
ATOM 2135 O O . SER C 1 81 ? -41.450 31.861 0.327 1.00 27.42 81 SER C O 1
ATOM 2138 N N . GLU C 1 82 ? -42.025 30.883 -1.623 1.00 26.20 82 GLU C N 1
ATOM 2139 C CA . GLU C 1 82 ? -43.343 31.527 -1.628 1.00 28.82 82 GLU C CA 1
ATOM 2140 C C . GLU C 1 82 ? -44.211 31.053 -0.464 1.00 26.82 82 GLU C C 1
ATOM 2141 O O . GLU C 1 82 ? -44.910 31.861 0.166 1.00 25.71 82 GLU C O 1
ATOM 2147 N N . ILE C 1 83 ? -44.182 29.752 -0.158 1.00 24.52 83 ILE C N 1
ATOM 2148 C CA . ILE C 1 83 ? -44.944 29.244 0.981 1.00 25.64 83 ILE C CA 1
ATOM 2149 C C . ILE C 1 83 ? -44.521 29.946 2.266 1.00 22.97 83 ILE C C 1
ATOM 2150 O O . ILE C 1 83 ? -45.365 30.340 3.081 1.00 27.33 83 ILE C O 1
ATOM 2155 N N . LEU C 1 84 ? -43.209 30.105 2.475 1.00 25.73 84 LEU C N 1
ATOM 2156 C CA . LEU C 1 84 ? -42.726 30.733 3.701 1.00 25.75 84 LEU C CA 1
ATOM 2157 C C . LEU C 1 84 ? -43.070 32.213 3.737 1.00 28.62 84 LEU C C 1
ATOM 2158 O O . LEU C 1 84 ? -43.319 32.769 4.816 1.00 28.39 84 LEU C O 1
ATOM 2163 N N . GLN C 1 85 ? -43.092 32.869 2.577 1.00 28.33 85 GLN C N 1
ATOM 2164 C CA . GLN C 1 85 ? -43.530 34.260 2.550 1.00 31.01 85 GLN C CA 1
ATOM 2165 C C . GLN C 1 85 ? -45.004 34.369 2.926 1.00 26.91 85 GLN C C 1
ATOM 2166 O O . GLN C 1 85 ? -45.391 35.201 3.756 1.00 32.26 85 GLN C O 1
ATOM 2172 N N . ILE C 1 86 ? -45.838 33.503 2.354 1.00 26.74 86 ILE C N 1
ATOM 2173 C CA . ILE C 1 86 ? -47.275 33.548 2.618 1.00 26.85 86 ILE C CA 1
ATOM 2174 C C . ILE C 1 86 ? -47.578 33.182 4.069 1.00 31.82 86 ILE C C 1
ATOM 2175 O O . ILE C 1 86 ? -48.422 33.811 4.719 1.00 31.97 86 ILE C O 1
ATOM 2180 N N . LYS C 1 87 ? -46.908 32.159 4.603 1.00 26.28 87 LYS C N 1
ATOM 2181 C CA . LYS C 1 87 ? -47.273 31.648 5.916 1.00 26.16 87 LYS C CA 1
ATOM 2182 C C . LYS C 1 87 ? -46.557 32.355 7.057 1.00 27.95 87 LYS C C 1
ATOM 2183 O O . LYS C 1 87 ? -47.096 32.408 8.167 1.00 31.78 87 LYS C O 1
ATOM 2189 N N . LEU C 1 88 ? -45.357 32.877 6.818 1.00 28.11 88 LEU C N 1
ATOM 2190 C CA . LEU C 1 88 ? -44.553 33.475 7.879 1.00 32.91 88 LEU C CA 1
ATOM 2191 C C . LEU C 1 88 ? -44.088 34.897 7.588 1.00 31.84 88 LEU C C 1
ATOM 2192 O O . LEU C 1 88 ? -43.402 35.484 8.437 1.00 31.88 88 LEU C O 1
ATOM 2197 N N . SER C 1 89 ? -44.439 35.464 6.428 1.00 28.04 89 SER C N 1
ATOM 2198 C CA . SER C 1 89 ? -43.992 36.798 6.011 1.00 31.81 89 SER C CA 1
ATOM 2199 C C . SER C 1 89 ? -42.470 36.891 5.994 1.00 37.99 89 SER C C 1
ATOM 2200 O O . SER C 1 89 ? -41.883 37.922 6.323 1.00 37.94 89 SER C O 1
ATOM 2203 N N . ILE C 1 90 ? -41.824 35.798 5.604 1.00 33.07 90 ILE C N 1
ATOM 2204 C CA . ILE C 1 90 ? -40.380 35.807 5.413 1.00 33.11 90 ILE C CA 1
ATOM 2205 C C . ILE C 1 90 ? -40.087 36.324 4.012 1.00 41.33 90 ILE C C 1
ATOM 2206 O O . ILE C 1 90 ? -40.526 35.734 3.016 1.00 37.88 90 ILE C O 1
ATOM 2211 N N . ASP C 1 91 ? -39.340 37.426 3.934 1.00 41.81 91 ASP C N 1
ATOM 2212 C CA . ASP C 1 91 ? -39.009 38.059 2.668 1.00 45.74 91 ASP C CA 1
ATOM 2213 C C . ASP C 1 91 ? -37.632 37.673 2.142 1.00 45.40 91 ASP C C 1
ATOM 2214 O O . ASP C 1 91 ? -37.303 38.025 1.006 1.00 53.63 91 ASP C O 1
ATOM 2219 N N . SER C 1 92 ? -36.824 36.960 2.926 1.00 37.09 92 SER C N 1
ATOM 2220 C CA . SER C 1 92 ? -35.478 36.578 2.518 1.00 31.79 92 SER C CA 1
ATOM 2221 C C . SER C 1 92 ? -35.273 35.096 2.786 1.00 27.93 92 SER C C 1
ATOM 2222 O O . SER C 1 92 ? -35.564 34.619 3.884 1.00 30.87 92 SER C O 1
ATOM 2225 N N . SER C 1 93 ? -34.772 34.369 1.793 1.00 28.37 93 SER C N 1
ATOM 2226 C CA . SER C 1 93 ? -34.556 32.942 1.969 1.00 26.68 93 SER C CA 1
ATOM 2227 C C . SER C 1 93 ? -33.411 32.488 1.084 1.00 29.05 93 SER C C 1
ATOM 2228 O O . SER C 1 93 ? -33.101 33.120 0.070 1.00 29.93 93 SER C O 1
ATOM 2231 N N . ARG C 1 94 ? -32.766 31.397 1.502 1.00 24.70 94 ARG C N 1
ATOM 2232 C CA . ARG C 1 94 ? -31.657 30.806 0.761 1.00 23.03 94 ARG C CA 1
ATOM 2233 C C . ARG C 1 94 ? -31.792 29.296 0.808 1.00 25.92 94 ARG C C 1
ATOM 2234 O O . ARG C 1 94 ? -32.087 28.738 1.870 1.00 22.92 94 ARG C O 1
ATOM 2242 N N . PHE C 1 95 ? -31.597 28.639 -0.339 1.00 23.75 95 PHE C N 1
ATOM 2243 C CA . PHE C 1 95 ? -31.705 27.192 -0.442 1.00 24.89 95 PHE C CA 1
ATOM 2244 C C . PHE C 1 95 ? -30.438 26.625 -1.049 1.00 24.77 95 PHE C C 1
ATOM 2245 O O . PHE C 1 95 ? -29.889 27.179 -2.010 1.00 24.83 95 PHE C O 1
ATOM 2253 N N . TYR C 1 96 ? -29.987 25.513 -0.481 1.00 23.15 96 TYR C N 1
ATOM 2254 C CA . TYR C 1 96 ? -28.725 24.879 -0.836 1.00 21.49 96 TYR C CA 1
ATOM 2255 C C . TYR C 1 96 ? -28.964 23.402 -1.146 1.00 23.84 96 TYR C C 1
ATOM 2256 O O . TYR C 1 96 ? -29.555 22.680 -0.337 1.00 24.23 96 TYR C O 1
ATOM 2265 N N . ILE C 1 97 ? -28.516 22.952 -2.320 1.00 24.02 97 ILE C N 1
ATOM 2266 C CA . ILE C 1 97 ? -28.535 21.532 -2.669 1.00 26.34 97 ILE C CA 1
ATOM 2267 C C . ILE C 1 97 ? -27.319 20.874 -2.030 1.00 24.14 97 ILE C C 1
ATOM 2268 O O . ILE C 1 97 ? -26.178 21.173 -2.396 1.00 28.10 97 ILE C O 1
ATOM 2273 N N . LYS C 1 98 ? -27.554 19.959 -1.098 1.00 21.49 98 LYS C N 1
ATOM 2274 C CA . LYS C 1 98 ? -26.504 19.420 -0.247 1.00 22.18 98 LYS C CA 1
ATOM 2275 C C . LYS C 1 98 ? -26.132 18.007 -0.688 1.00 29.39 98 LYS C C 1
ATOM 2276 O O . LYS C 1 98 ? -27.001 17.218 -1.075 1.00 27.54 98 LYS C O 1
ATOM 2282 N N . PHE C 1 99 ? -24.829 17.712 -0.651 1.00 28.72 99 PHE C N 1
ATOM 2283 C CA . PHE C 1 99 ? -24.252 16.393 -0.922 1.00 27.00 99 PHE C CA 1
ATOM 2284 C C . PHE C 1 99 ? -24.351 15.968 -2.383 1.00 33.83 99 PHE C C 1
ATOM 2285 O O . PHE C 1 99 ? -24.237 14.778 -2.682 1.00 41.16 99 PHE C O 1
ATOM 2293 N N . TYR C 1 100 ? -24.553 16.899 -3.307 1.00 37.59 100 TYR C N 1
ATOM 2294 C CA . TYR C 1 100 ? -24.673 16.524 -4.715 1.00 45.49 100 TYR C CA 1
ATOM 2295 C C . TYR C 1 100 ? -23.466 17.008 -5.509 1.00 48.20 100 TYR C C 1
ATOM 2296 O O . TYR C 1 100 ? -22.374 16.450 -5.383 1.00 51.62 100 TYR C O 1
#

Solvent-accessible surface area: 12288 Å² total; per-residue (Å²): 9,3,0,6,2,3,1,26,42,112,24,86,80,109,22,7,44,52,0,1,74,57,1,2,62,8,0,11,125,32,19,60,59,81,72,65,135,0,0,0,0,1,8,40,41,12,43,0,4,36,36,33,50,75,96,58,0,2,0,0,3,0,9,2,121,27,41,30,20,141,73,33,38,42,103,0,36,121,34,1,16,97,21,3,66,122,73,20,88,1,72,69,80,25,22,75,17,48,38,65,76,8,129,12,0,0,2,2,2,1,27,32,118,26,86,82,114,30,4,44,60,0,1,65,56,0,0,116,17,1,13,82,47,36,64,62,78,51,67,107,1,0,0,0,1,8,42,47,11,41,0,4,21,40,44,51,80,98,55,0,0,1,0,3,1,0,6,75,60,21,44,38,144,63,39,50,35,54,0,29,122,39,1,15,110,19,1,78,122,70,21,88,0,77,68,80,32,21,47,31,28,39,8,88,1,103,76,97,33,54,52,97,27,3,2,2,0,2,2,27,40,112,26,86,82,108,23,7,29,47,0,0,121,58,0,4,53,15,3,9,158,38,33,65,107,84,69,61,128,0,2,0,0,1,9,43,43,12,40,0,5,27,50,31,60,80,114,56,1,1,0,0,3,4,0,55,78,82,138,61,28,39,22,79,2,0,47,29,1,14,87,22,2,85,136,71,22,80,5,112,39,3,15,0,8,10,6,28,90

Organism: Arabidopsis thaliana (NCBI:txid3702)

Nearest PDB structures (foldseek):
  8dq6-assembly1_B  TM=1.009E+00  e=2.919E-25  Arabidopsis thaliana
  8dq6-assembly1_A  TM=9.852E-01  e=1.313E-21  Arabidopsis thaliana
  8ap3-assembly1_A  TM=9.409E-01  e=2.812E-17  Arabidopsis thaliana
  8t6e-assembly1_T  TM=9.407E-01  e=1.187E-12  synthetic construct
  3fwu-assembly1_A  TM=9.405E-01  e=4.609E-12  Leishmania major

Radius of gyration: 18.26 Å; Cα contacts (8 Å, |Δi|>4): 657; chains: 3; bounding box: 46×45×44 Å

Foldseek 3Di:
DEKEKEKLAPADPVLVVVLQVQLLVQVCVLLVHDSVVYYYHYHYNDQDDDPRDRDIAMEMEAEEQDSDDPSRPVSSLVSSLVSCCVSPVHHSVRYYYHYYHDD/DEKEKEKQADDDPVLVVVLQVQLLVQCCVLQVHDSVVYYYHYHYNDFDDDPRDGDIAMEIEAEDAQDGDPPSVVVSLVSSLVSCCVSPVHHSVRYHYHYHHHPDDDDDD/DEKEKEKLADDDDVLVVVLQVQLLVLLCVLQVHDSVVYHYHYHYNDQDADPRDRAIEMEMEAEPGPPPSVVVSVVSSVVSCCVSPVRPYYYYYHPPD

B-factor: mean 31.29, std 9.67, range [17.6, 82.34]

CATH classification: 3.30.429.10

GO terms:
  GO:0005634 nucleus (C, IDA)
  GO:0005737 cytoplasm (C, IDA)
  GO:0009507 chloroplast (C, HDA)
  GO:0005515 protein binding (F, IPI)

Sequence (309 aa):
PTLNLFTNIPVDAVTCCSDILKDATKAVAKIIGKPESYVMILLNSGVPIAFAGTEEPAAYGELISIGGLGPGVNGKLSETISEILQIKLSIDSSRFYIKFYDSPPTLNLFTNIPVDAVTCCSDILKDATKAVAKIIGKPESYVMILLNSGVPIAFAGTEEPAAYGELISIGGLGPGVNGKLSETISEILQIKLSIDSSRFYIKFYDSPRPFFGYPTLNLFTNIPVDAVTCCSDILKDATKAVAKIIGKPESYVMILLNSGVPIAFAGTEEPAAYGELISIGPGVNGKLSETISEILQIKLSIDSSRFYIKFY

Secondary structure (DSSP, 8-state):
-EEEEEESS---HHHHHHHHHHHHHHHIIIII--GGG-EEEEE-S--EEETTB-SS-EEEEEEESS--SHHHHHHHHHHHHHHHHHHH---GGGEEEEEEE--/-EEEEEESS---HHHHHHHHHHHHHHHHHHH---GGG-EEEEE-S--EEETTB-SS-EEEEEEEES---TTHHHHHHHHHHHHHHHHH---GGGEEEEEEEESS--EE-/-EEEEEESS---HHHHHHHHHHHHHHHHHHHT--GGG-EEEEE-S--EEETTB-SSEEEEEEE---TTHHHHHHHHHHHHHHHHH---EEEEEEE--